Protein AF-A0A9E6MYK6-F1 (afdb_monomer_lite)

Sequence (274 aa):
MQWEATTQSQKTDTKNIKGLSMSNNLALDAMQFARKIHAEQRRKYTNNPYTDHLAEVAGIVATVSGLHPSAQVTLAVAWLHDTVEDQGVSDQTLLNRFGYEVMRGVMLLSDLETGNRVQRKEASRNRLSGAPGWVQDIKVADLISNISSIVMHDPKFAVVYLEEKRLLLDVLTAANPALLSIARTKLLMNSQKVYGKIIAEIKYPRTVDYSFVNRESLIASFLNETIRRFHADDREELFMLLKNRLTHSDISDDDRAMLDRAYDRARREFVDEE

pLDDT: mean 72.15, std 23.92, range [29.14, 98.62]

Secondary structure (DSSP, 8-state):
-----------------S-------HHHHHHHHHHHHTTT-B-TTT--BHHHHHHHHHHHHHTT-TT-TTHHHHHHHHHHTTHHHHH---HHHHHHHH-HHHHHHHHHH-----SSHHHHHHHHHHHHHTS-HHHHHHHHHHHHHHHHHHHHH-HHHHHHHHHHHHHHHHH-TTS-HHHHHHHHHHHHHHHHHHHHHHHHHHHS-------SS-HHHHHHHHHHHHTTT--HHHHHHHHHHHHHHS-TTSS-HHHHHHHHHHHHHHHHHTTS--

Foldseek 3Di:
DDDDDDDDDPPDPPPDPPPPPCPPQLLVVLLVVLCVQQVVPADPFPRHRVSVLLVQLLVQLLVVLPPPPCSSLLSSLSSCQCCCPPRVDDLVNCCVRRNDSNSVLSVLNDQPDDDDPVRSLVVNLVSQLPDAQSSLQSVLSSLLSPLVRCLVGPLQCNLVVLVSVVSSLVSSVSYDVVSSVSNVVSSVVSLVVSVVVVVCCLVDPDPDPPPDDAPASVVLSVLLVLLVDDDDPVNVVVVVSCVVVQDPVRYDPVRVVSSVVSVVVSCVVPVPPD

InterPro domains:
  IPR052194 Guanosine-3',5'-bis(diphosphate) 3'-pyrophosphohydrolase [PTHR46246] (25-156)

Structure (mmCIF, N/CA/C/O backbone):
data_AF-A0A9E6MYK6-F1
#
_en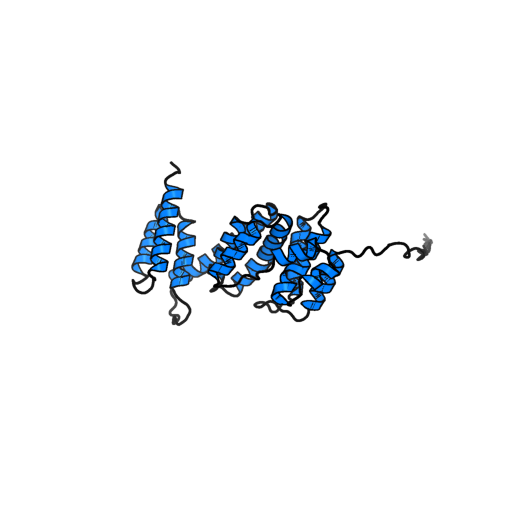try.id   AF-A0A9E6MYK6-F1
#
loop_
_atom_site.group_PDB
_atom_site.id
_atom_site.type_symbol
_atom_site.label_atom_id
_atom_site.label_alt_id
_atom_site.label_comp_id
_atom_site.label_asym_id
_atom_site.label_entity_id
_atom_site.label_seq_id
_atom_site.pdbx_PDB_ins_code
_atom_site.Cartn_x
_atom_site.Cartn_y
_atom_site.Cartn_z
_atom_site.occupancy
_atom_site.B_iso_or_equiv
_atom_site.auth_seq_id
_atom_site.auth_comp_id
_atom_site.auth_asym_id
_atom_site.auth_atom_id
_atom_site.pdbx_PDB_model_num
ATOM 1 N N . MET A 1 1 ? 47.527 53.350 -1.501 1.00 42.34 1 MET A N 1
ATOM 2 C CA . MET A 1 1 ? 46.425 52.379 -1.333 1.00 42.34 1 MET A CA 1
ATOM 3 C C . MET A 1 1 ? 45.627 52.366 -2.633 1.00 42.34 1 MET A C 1
ATOM 5 O O . MET A 1 1 ? 44.768 53.211 -2.829 1.00 42.34 1 MET A O 1
ATOM 9 N N . GLN A 1 2 ? 45.995 51.488 -3.562 1.00 30.41 2 GLN A N 1
ATOM 10 C CA . GLN A 1 2 ? 45.274 51.229 -4.810 1.00 30.41 2 GLN A CA 1
ATOM 11 C C . GLN A 1 2 ? 45.222 49.708 -4.944 1.00 30.41 2 GLN A C 1
ATOM 13 O O . GLN A 1 2 ? 46.257 49.052 -4.864 1.00 30.41 2 GLN A O 1
ATOM 18 N N . TRP A 1 3 ? 44.011 49.164 -5.015 1.00 29.14 3 TRP A N 1
ATOM 19 C CA . TRP A 1 3 ? 43.747 47.745 -5.226 1.00 29.14 3 TRP A CA 1
ATOM 20 C C . TRP A 1 3 ? 43.478 47.539 -6.718 1.00 29.14 3 TRP A C 1
ATOM 22 O O . TRP A 1 3 ? 42.500 48.076 -7.233 1.00 29.14 3 TRP A O 1
ATOM 32 N N . GLU A 1 4 ? 44.321 46.771 -7.406 1.00 33.28 4 GLU A N 1
ATOM 33 C CA . GLU A 1 4 ? 44.036 46.275 -8.756 1.00 33.28 4 GLU A CA 1
ATOM 34 C C . GLU A 1 4 ? 43.422 44.873 -8.654 1.00 33.28 4 GLU A C 1
ATOM 36 O O . GLU A 1 4 ? 44.041 43.928 -8.163 1.00 33.28 4 GLU A O 1
ATOM 41 N N . ALA A 1 5 ? 42.169 44.741 -9.092 1.00 36.94 5 ALA A N 1
ATOM 42 C CA . ALA A 1 5 ? 41.453 43.475 -9.146 1.00 36.94 5 ALA A CA 1
ATOM 43 C C . ALA A 1 5 ? 41.838 42.708 -10.422 1.00 36.94 5 ALA A C 1
ATOM 45 O O . ALA A 1 5 ? 41.464 43.084 -11.533 1.00 36.94 5 ALA A O 1
ATOM 46 N N . THR A 1 6 ? 42.563 41.601 -10.266 1.00 35.41 6 THR A N 1
ATOM 47 C CA . THR A 1 6 ? 42.827 40.662 -11.363 1.00 35.41 6 THR A CA 1
ATOM 48 C C . THR A 1 6 ? 41.582 39.804 -11.585 1.00 35.41 6 THR A C 1
ATOM 50 O O . THR A 1 6 ? 41.255 38.953 -10.762 1.00 35.41 6 THR A O 1
ATOM 53 N N . THR A 1 7 ? 40.868 40.022 -12.692 1.00 38.47 7 THR A N 1
ATOM 54 C CA . THR A 1 7 ? 39.706 39.201 -13.071 1.00 38.47 7 THR A CA 1
ATOM 55 C C . THR A 1 7 ? 40.167 38.116 -14.040 1.00 38.47 7 THR A C 1
ATOM 57 O O . THR A 1 7 ? 40.356 38.372 -15.228 1.00 38.47 7 THR A O 1
ATOM 60 N N . GLN A 1 8 ? 40.380 36.897 -13.545 1.00 35.81 8 GLN A N 1
ATOM 61 C CA . GLN A 1 8 ? 40.691 35.748 -14.391 1.00 35.81 8 GLN A CA 1
ATOM 62 C C . GLN A 1 8 ? 39.375 35.119 -14.872 1.00 35.81 8 GLN A C 1
ATOM 64 O O . GLN A 1 8 ? 38.663 34.457 -14.122 1.00 35.81 8 GLN A O 1
ATOM 69 N N . SER A 1 9 ? 39.025 35.379 -16.133 1.00 37.84 9 SER A N 1
ATOM 70 C CA . SER A 1 9 ? 37.881 34.768 -16.812 1.00 37.84 9 SER A CA 1
ATOM 71 C C . SER A 1 9 ? 38.157 33.278 -17.035 1.00 37.84 9 SER A C 1
ATOM 73 O O . SER A 1 9 ? 38.853 32.896 -17.975 1.00 37.84 9 SER A O 1
ATOM 75 N N . GLN A 1 10 ? 37.624 32.422 -16.163 1.00 35.84 10 GLN A N 1
ATOM 76 C CA . GLN A 1 10 ? 37.524 30.991 -16.439 1.00 35.84 10 GLN A CA 1
ATOM 77 C C . GLN A 1 10 ? 36.374 30.768 -17.425 1.00 35.84 10 GLN A C 1
ATOM 79 O O . GLN A 1 10 ? 35.206 30.690 -17.049 1.00 35.84 10 GLN A O 1
ATOM 84 N N . LYS A 1 11 ? 36.711 30.678 -18.715 1.00 38.19 11 LYS A N 1
ATOM 85 C CA . LYS A 1 11 ? 35.839 30.062 -19.717 1.00 38.19 11 LYS A CA 1
ATOM 86 C C . LYS A 1 11 ? 35.715 28.581 -19.367 1.00 38.19 11 LYS A C 1
ATOM 88 O O . LYS A 1 11 ? 36.670 27.828 -19.531 1.00 38.19 11 LYS A O 1
ATOM 93 N N . THR A 1 12 ? 34.559 28.168 -18.869 1.00 36.62 12 THR A N 1
ATOM 94 C CA . THR A 1 12 ? 34.225 26.752 -18.741 1.00 36.62 12 THR A CA 1
ATOM 95 C C . THR A 1 12 ? 33.937 26.193 -20.133 1.00 36.62 12 THR A C 1
ATOM 97 O O . THR A 1 12 ? 32.969 26.565 -20.798 1.00 36.62 12 THR A O 1
ATOM 100 N N . ASP A 1 13 ? 34.830 25.321 -20.597 1.00 35.03 13 ASP A N 1
ATOM 101 C CA . ASP A 1 13 ? 34.687 24.564 -21.836 1.00 35.03 13 ASP A CA 1
ATOM 102 C C . ASP A 1 13 ? 33.438 23.673 -21.761 1.00 35.03 13 ASP A C 1
ATOM 104 O O . ASP A 1 13 ? 33.403 22.642 -21.093 1.00 35.03 13 ASP A O 1
ATOM 108 N N . THR A 1 14 ? 32.387 24.056 -22.483 1.00 40.97 14 THR A N 1
ATOM 109 C CA . THR A 1 14 ? 31.119 23.315 -22.615 1.00 40.97 14 THR A CA 1
ATOM 110 C C . THR A 1 14 ? 31.209 22.165 -23.627 1.00 40.97 14 THR A C 1
ATOM 112 O O . THR A 1 14 ? 30.232 21.800 -24.281 1.00 40.97 14 THR A O 1
ATOM 115 N N . LYS A 1 15 ? 32.381 21.541 -23.761 1.00 44.84 15 LYS A N 1
ATOM 116 C CA . LYS A 1 15 ? 32.612 20.419 -24.677 1.00 44.84 15 LYS A CA 1
ATOM 117 C C . LYS A 1 15 ? 32.968 19.147 -23.915 1.00 44.84 15 LYS A C 1
ATOM 119 O O . LYS A 1 15 ? 34.119 18.739 -23.933 1.00 44.84 15 LYS A O 1
ATOM 124 N N . ASN A 1 16 ? 31.970 18.519 -23.278 1.00 37.97 16 ASN A N 1
ATOM 125 C CA . ASN A 1 16 ? 31.888 17.049 -23.155 1.00 37.97 16 ASN A CA 1
ATOM 126 C C . ASN A 1 16 ? 30.600 16.519 -22.482 1.00 37.97 16 ASN A C 1
ATOM 128 O O . ASN A 1 16 ? 30.646 15.595 -21.677 1.00 37.97 16 ASN A O 1
ATOM 132 N N . ILE A 1 17 ? 29.414 17.018 -22.854 1.00 46.69 17 ILE A N 1
ATOM 133 C CA . ILE A 1 17 ? 28.139 16.352 -22.496 1.00 46.69 17 ILE A CA 1
ATOM 134 C C . ILE A 1 17 ? 27.633 15.512 -23.680 1.00 46.69 17 ILE A C 1
ATOM 136 O O . ILE A 1 17 ? 26.518 15.678 -24.160 1.00 46.69 17 ILE A O 1
ATOM 140 N N . LYS A 1 18 ? 28.487 14.638 -24.222 1.00 39.66 18 LYS A N 1
ATOM 141 C CA . LYS A 1 18 ? 28.108 13.646 -25.253 1.00 39.66 18 LYS A CA 1
ATOM 142 C C . LYS A 1 18 ? 28.490 12.209 -24.870 1.00 39.66 18 LYS A C 1
ATOM 144 O O . LYS A 1 18 ? 28.579 11.348 -25.736 1.00 39.66 18 LYS A O 1
ATOM 149 N N . GLY A 1 19 ? 28.703 11.956 -23.576 1.00 33.50 19 GLY A N 1
ATOM 150 C CA . GLY A 1 19 ? 29.182 10.665 -23.068 1.00 33.50 19 GLY A CA 1
ATOM 151 C C . GLY A 1 19 ? 28.438 10.092 -21.860 1.00 33.50 19 GLY A C 1
ATOM 152 O O . GLY A 1 19 ? 28.840 9.039 -21.380 1.00 33.50 19 GLY A O 1
ATOM 153 N N . LEU A 1 20 ? 27.361 10.721 -21.369 1.00 39.53 20 LEU A N 1
ATOM 154 C CA . LEU A 1 20 ? 26.439 10.023 -20.469 1.00 39.53 20 LEU A CA 1
ATOM 155 C C . LEU A 1 20 ? 25.460 9.250 -21.353 1.00 39.53 20 LEU A C 1
ATOM 157 O O . LEU A 1 20 ? 24.494 9.812 -21.866 1.00 39.53 20 LEU A O 1
ATOM 161 N N . SER A 1 21 ? 25.747 7.972 -21.585 1.00 36.34 21 SER A N 1
ATOM 162 C CA . SER A 1 21 ? 24.724 7.035 -22.038 1.00 36.34 21 SER A CA 1
ATOM 163 C C . SER A 1 21 ? 23.524 7.192 -21.099 1.00 36.34 21 SER A C 1
ATOM 165 O O . SER A 1 21 ? 23.642 6.917 -19.905 1.00 36.34 21 SER A O 1
ATOM 167 N N . MET A 1 22 ? 22.399 7.709 -21.603 1.00 44.53 22 MET A N 1
ATOM 168 C CA . MET A 1 22 ? 21.109 7.689 -20.911 1.00 44.53 22 MET A CA 1
ATOM 169 C C . MET A 1 22 ? 20.657 6.228 -20.846 1.00 44.53 22 MET A C 1
ATOM 171 O O . MET A 1 22 ? 19.768 5.798 -21.572 1.00 44.53 22 MET A O 1
ATOM 175 N N . SER A 1 23 ? 21.306 5.431 -20.002 1.00 51.25 23 SER A N 1
ATOM 176 C CA . SER A 1 23 ? 20.713 4.208 -19.489 1.00 51.25 23 SER A CA 1
ATOM 177 C C . SER A 1 23 ? 19.403 4.628 -18.830 1.00 51.25 23 SER A C 1
ATOM 179 O O . SER A 1 23 ? 19.437 5.329 -17.818 1.00 51.25 23 SER A O 1
ATOM 181 N N . ASN A 1 24 ? 18.273 4.293 -19.462 1.00 59.62 24 ASN A N 1
ATOM 182 C CA . ASN A 1 24 ? 16.933 4.616 -18.979 1.00 59.62 24 ASN A CA 1
ATOM 183 C C . ASN A 1 24 ? 16.846 4.300 -17.483 1.00 59.62 24 ASN A C 1
ATOM 185 O O . ASN A 1 24 ? 16.911 3.142 -17.074 1.00 59.62 24 ASN A O 1
ATOM 189 N N . ASN A 1 25 ? 16.741 5.343 -16.662 1.00 86.56 25 ASN A N 1
ATOM 190 C CA . ASN A 1 25 ? 16.517 5.191 -15.236 1.00 86.56 25 ASN A CA 1
ATOM 191 C C . ASN A 1 25 ? 15.079 4.674 -15.075 1.00 86.56 25 ASN A C 1
ATOM 193 O O . ASN A 1 25 ? 14.125 5.418 -15.292 1.00 86.56 25 ASN A O 1
ATOM 197 N N . LEU A 1 26 ? 14.940 3.377 -14.786 1.00 93.19 26 LEU A N 1
ATOM 198 C CA . LEU A 1 26 ? 13.660 2.665 -14.719 1.00 93.19 26 LEU A CA 1
ATOM 199 C C . LEU A 1 26 ? 12.658 3.374 -13.798 1.00 93.19 26 LEU A C 1
ATOM 201 O O . LEU A 1 26 ? 11.497 3.544 -14.165 1.00 93.19 26 LEU A O 1
ATOM 205 N N . ALA A 1 27 ? 13.116 3.842 -12.633 1.00 93.75 27 ALA A N 1
ATOM 206 C CA . ALA A 1 27 ? 12.272 4.578 -11.698 1.00 93.75 27 ALA A CA 1
ATOM 207 C C . ALA A 1 27 ? 11.825 5.939 -12.262 1.00 93.75 27 ALA A C 1
ATOM 209 O O . ALA A 1 27 ? 10.688 6.354 -12.042 1.00 93.75 27 ALA A O 1
ATOM 210 N N . LEU A 1 28 ? 12.691 6.625 -13.015 1.00 95.00 28 LEU A N 1
ATOM 211 C CA . LEU A 1 28 ? 12.351 7.886 -13.674 1.00 95.00 28 LEU A CA 1
ATOM 212 C C . LEU A 1 28 ? 11.296 7.696 -14.775 1.00 95.00 28 LEU A C 1
ATOM 214 O O . LEU A 1 28 ? 10.357 8.489 -14.841 1.00 95.00 28 LEU A O 1
ATOM 218 N N . ASP A 1 29 ? 11.420 6.662 -15.614 1.00 96.50 29 ASP A N 1
ATOM 219 C CA . ASP A 1 29 ? 10.418 6.362 -16.651 1.00 96.50 29 ASP A CA 1
ATOM 220 C C . ASP A 1 29 ? 9.068 5.975 -16.022 1.00 96.50 29 ASP A C 1
ATOM 222 O O . ASP A 1 29 ? 8.021 6.502 -16.404 1.00 96.50 29 ASP A O 1
ATOM 226 N N . ALA A 1 30 ? 9.089 5.140 -14.978 1.00 97.94 30 ALA A N 1
ATOM 227 C CA . ALA A 1 30 ? 7.899 4.783 -14.208 1.00 97.94 30 ALA A CA 1
ATOM 228 C C . ALA A 1 30 ? 7.210 6.014 -13.594 1.00 97.94 30 ALA A C 1
ATOM 230 O O . ALA A 1 30 ? 5.999 6.176 -13.739 1.00 97.94 30 ALA A O 1
ATOM 231 N N . MET A 1 31 ? 7.976 6.930 -12.989 1.00 97.75 31 MET A N 1
ATOM 232 C CA . MET A 1 31 ? 7.457 8.197 -12.467 1.00 97.75 31 MET A CA 1
ATOM 233 C C . MET A 1 31 ? 6.796 9.035 -13.566 1.00 97.75 31 MET A C 1
ATOM 235 O O . MET A 1 31 ? 5.693 9.547 -13.377 1.00 97.75 31 MET A O 1
ATOM 239 N N . GLN A 1 32 ? 7.458 9.212 -14.713 1.00 98.19 32 GLN A N 1
ATOM 240 C CA . GLN A 1 32 ? 6.916 10.007 -15.820 1.00 98.19 32 GLN A CA 1
ATOM 241 C C . GLN A 1 32 ? 5.625 9.398 -16.370 1.00 98.19 32 GLN A C 1
ATOM 243 O O . GLN A 1 32 ? 4.660 10.122 -16.625 1.00 98.19 32 GLN A O 1
ATOM 248 N N . PHE A 1 33 ? 5.587 8.074 -16.518 1.00 98.31 33 PHE A N 1
ATOM 249 C CA . PHE A 1 33 ? 4.392 7.357 -16.938 1.00 98.31 33 PHE A CA 1
ATOM 250 C C . PHE A 1 33 ? 3.251 7.521 -15.934 1.00 98.31 33 PHE A C 1
ATOM 252 O O . PHE A 1 33 ? 2.172 7.961 -16.329 1.00 98.31 33 PHE A O 1
ATOM 259 N N . ALA A 1 34 ? 3.504 7.259 -14.649 1.00 98.25 34 ALA A N 1
ATOM 260 C CA . ALA A 1 34 ? 2.519 7.383 -13.582 1.00 98.25 34 ALA A CA 1
ATOM 261 C C . ALA A 1 34 ? 1.931 8.801 -13.510 1.00 98.25 34 ALA A C 1
ATOM 263 O O . ALA A 1 34 ? 0.715 8.980 -13.508 1.00 98.25 34 ALA A O 1
ATOM 264 N N . ARG A 1 35 ? 2.780 9.837 -13.554 1.00 97.88 35 ARG A N 1
ATOM 265 C CA . ARG A 1 35 ? 2.321 11.236 -13.539 1.00 97.88 35 ARG A CA 1
ATOM 266 C C . ARG A 1 35 ? 1.448 11.593 -14.736 1.00 97.88 35 ARG A C 1
ATOM 268 O O . ARG A 1 35 ? 0.563 12.428 -14.598 1.00 97.88 35 ARG A O 1
ATOM 275 N N . LYS A 1 36 ? 1.692 10.978 -15.896 1.00 98.12 36 LYS A N 1
ATOM 276 C CA . LYS A 1 36 ? 0.880 11.197 -17.095 1.00 98.12 36 LYS A CA 1
ATOM 277 C C . LYS A 1 36 ? -0.500 10.555 -16.967 1.00 98.12 36 LYS A C 1
ATOM 279 O O . LYS A 1 36 ? -1.487 11.211 -17.271 1.00 98.12 36 LYS A O 1
ATOM 284 N N . ILE A 1 37 ? -0.574 9.293 -16.548 1.00 97.44 37 ILE A N 1
ATOM 285 C CA . ILE A 1 37 ? -1.855 8.570 -16.480 1.00 97.44 37 ILE A CA 1
ATOM 286 C C . ILE A 1 37 ? -2.725 9.047 -15.312 1.00 97.44 37 ILE A C 1
ATOM 288 O O . ILE A 1 37 ? -3.929 9.182 -15.471 1.00 97.44 37 ILE A O 1
ATOM 292 N N . HIS A 1 38 ? -2.119 9.428 -14.185 1.00 97.56 38 HIS A N 1
ATOM 293 C CA . HIS A 1 38 ? -2.829 9.967 -13.022 1.00 97.56 38 HIS A CA 1
ATOM 294 C C . HIS A 1 38 ? -3.028 11.497 -13.075 1.00 97.56 38 HIS A C 1
ATOM 296 O O . HIS A 1 38 ? -3.419 12.090 -12.069 1.00 97.56 38 HIS A O 1
ATOM 302 N N . ALA A 1 39 ? -2.759 12.163 -14.209 1.00 96.62 39 ALA A N 1
ATOM 303 C CA . ALA A 1 39 ? -2.749 13.631 -14.310 1.00 96.62 39 ALA A CA 1
ATOM 304 C C . ALA A 1 39 ? -4.078 14.282 -13.882 1.00 96.62 39 ALA A C 1
ATOM 306 O O . ALA A 1 39 ? -4.090 15.297 -13.179 1.00 96.62 39 ALA A O 1
ATOM 307 N N . GLU A 1 40 ? -5.202 13.660 -14.241 1.00 96.56 40 GLU A N 1
ATOM 308 C CA . GLU A 1 40 ? -6.543 14.142 -13.892 1.00 96.56 40 GLU A CA 1
ATOM 309 C C . GLU A 1 40 ? -7.111 13.506 -12.618 1.00 96.56 40 GLU A C 1
ATOM 311 O O . GLU A 1 40 ? -8.132 13.958 -12.100 1.00 96.56 40 GLU A O 1
ATOM 316 N N . GLN A 1 41 ? -6.437 12.503 -12.046 1.00 96.88 41 GLN A N 1
ATOM 317 C CA . GLN A 1 41 ? -6.895 11.889 -10.805 1.00 96.88 41 GLN A CA 1
ATOM 318 C C . GLN A 1 41 ? -6.672 12.837 -9.621 1.00 96.88 41 GLN A C 1
ATOM 320 O O . GLN A 1 41 ? -5.645 13.518 -9.491 1.00 96.88 41 GLN A O 1
ATOM 325 N N . ARG A 1 42 ? -7.659 12.875 -8.727 1.00 94.00 42 ARG A N 1
ATOM 326 C CA . ARG A 1 42 ? -7.630 13.639 -7.478 1.00 94.00 42 ARG A CA 1
ATOM 327 C C . ARG A 1 42 ? -7.911 12.715 -6.303 1.00 94.00 42 ARG A C 1
ATOM 329 O O . ARG A 1 42 ? -8.682 11.763 -6.423 1.00 94.00 42 ARG A O 1
ATOM 336 N N . ARG A 1 43 ? -7.310 12.998 -5.146 1.00 89.31 43 ARG A N 1
ATOM 337 C CA . ARG A 1 43 ? -7.628 12.279 -3.905 1.00 89.31 43 ARG A CA 1
ATOM 338 C C . ARG A 1 43 ? -9.067 12.582 -3.477 1.00 89.31 43 ARG A C 1
ATOM 340 O O . ARG A 1 43 ? -9.445 13.745 -3.359 1.00 89.31 43 ARG A O 1
ATOM 347 N N . LYS A 1 44 ? -9.823 11.533 -3.139 1.00 83.19 44 LYS A N 1
ATOM 348 C CA . LYS A 1 44 ? -11.254 11.582 -2.777 1.00 83.19 44 LYS A CA 1
ATOM 349 C C . LYS A 1 44 ? -11.630 12.663 -1.752 1.00 83.19 44 LYS A C 1
ATOM 351 O O . LYS A 1 44 ? -12.686 13.268 -1.881 1.00 83.19 44 LYS A O 1
ATOM 356 N N . TYR A 1 45 ? -10.804 12.877 -0.727 1.00 81.69 45 TYR A N 1
ATOM 357 C CA . TYR A 1 45 ? -11.165 13.730 0.414 1.00 81.69 45 TYR A CA 1
ATOM 358 C C . TYR A 1 45 ? -10.507 15.112 0.414 1.00 81.69 45 TYR A C 1
ATOM 360 O O . TYR A 1 45 ? -11.091 16.063 0.923 1.00 81.69 45 TYR A O 1
ATOM 368 N N . THR A 1 46 ? -9.294 15.231 -0.129 1.00 85.56 46 THR A N 1
ATOM 369 C CA . THR A 1 46 ? -8.530 16.489 -0.112 1.00 85.56 46 THR A CA 1
ATOM 370 C C . THR A 1 46 ? -8.575 17.230 -1.439 1.00 85.56 46 THR A C 1
ATOM 372 O O . THR A 1 46 ? -8.211 18.397 -1.487 1.00 85.56 46 THR A O 1
ATOM 375 N N . ASN A 1 47 ? -8.993 16.560 -2.517 1.00 89.19 47 ASN A N 1
ATOM 376 C CA . ASN A 1 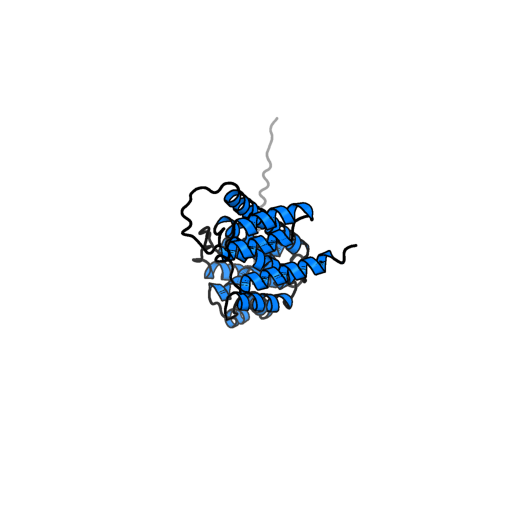47 ? -8.912 17.057 -3.888 1.00 89.19 47 ASN A CA 1
ATOM 377 C C . ASN A 1 47 ? -7.480 17.405 -4.357 1.00 89.19 47 ASN A C 1
ATOM 379 O O . ASN A 1 47 ? -7.303 18.041 -5.394 1.00 89.19 47 ASN A O 1
ATOM 383 N N . ASN A 1 48 ? -6.446 16.970 -3.628 1.00 90.75 48 ASN A N 1
ATOM 384 C CA . ASN A 1 48 ? -5.058 17.129 -4.064 1.00 90.75 48 ASN A CA 1
ATOM 385 C C . ASN A 1 48 ? -4.771 16.228 -5.278 1.00 90.75 48 ASN A C 1
ATOM 387 O O . ASN A 1 48 ? -5.404 15.168 -5.408 1.00 90.75 48 ASN A O 1
ATOM 391 N N . PRO A 1 49 ? -3.809 16.598 -6.143 1.00 95.12 49 PRO A N 1
ATOM 392 C CA . PRO A 1 49 ? -3.321 15.729 -7.209 1.00 95.12 49 PRO A CA 1
ATOM 393 C C . PRO A 1 49 ? -2.956 14.338 -6.688 1.00 95.12 49 PRO A C 1
ATOM 395 O O . PRO A 1 49 ? -2.245 14.200 -5.691 1.00 95.12 49 PRO A O 1
ATOM 398 N N . TYR A 1 50 ? -3.411 13.285 -7.372 1.00 94.88 50 TYR A N 1
ATOM 399 C CA . TYR A 1 50 ? -3.063 11.918 -6.968 1.00 94.88 50 TYR A CA 1
ATOM 400 C C . TYR A 1 50 ? -1.555 11.656 -7.055 1.00 94.88 50 TYR A C 1
ATOM 402 O O . TYR A 1 50 ? -0.999 10.900 -6.269 1.00 94.88 50 TYR A O 1
ATOM 410 N N . THR A 1 51 ? -0.859 12.364 -7.944 1.00 96.12 51 THR A N 1
ATOM 411 C CA . THR A 1 51 ? 0.599 12.290 -8.080 1.00 96.12 51 THR A CA 1
ATOM 412 C C . THR A 1 51 ? 1.361 12.636 -6.802 1.00 96.12 51 THR A C 1
ATOM 414 O O . THR A 1 51 ? 2.483 12.163 -6.638 1.00 96.12 51 THR A O 1
ATOM 417 N N . ASP A 1 52 ? 0.767 13.415 -5.893 1.00 95.06 52 ASP A N 1
ATOM 418 C CA . ASP A 1 52 ? 1.380 13.733 -4.601 1.00 95.06 52 ASP A CA 1
ATOM 419 C C . ASP A 1 52 ? 1.425 12.488 -3.700 1.00 95.06 52 ASP A C 1
ATOM 421 O O . ASP A 1 52 ? 2.424 12.251 -3.029 1.00 95.06 52 ASP A O 1
ATOM 425 N N . HIS A 1 53 ? 0.392 11.632 -3.751 1.00 95.12 53 HIS A N 1
ATOM 426 C CA . HIS A 1 53 ? 0.402 10.323 -3.085 1.00 95.12 53 HIS A CA 1
ATOM 427 C C . HIS A 1 53 ? 1.548 9.451 -3.581 1.00 95.12 53 HIS A C 1
ATOM 429 O O . HIS A 1 53 ? 2.322 8.926 -2.787 1.00 95.12 53 HIS A O 1
ATOM 435 N N . LEU A 1 54 ? 1.668 9.332 -4.903 1.00 97.25 54 LEU A N 1
ATOM 436 C CA . LEU A 1 54 ? 2.683 8.494 -5.529 1.00 97.25 54 LEU A CA 1
ATOM 437 C C . LEU A 1 54 ? 4.094 8.976 -5.162 1.00 97.25 54 LEU A C 1
ATOM 439 O O . LEU A 1 54 ? 4.966 8.165 -4.853 1.00 97.25 54 LEU A O 1
ATOM 443 N N . ALA A 1 55 ? 4.295 10.297 -5.113 1.00 97.00 55 ALA A N 1
ATOM 444 C CA . ALA A 1 55 ? 5.544 10.904 -4.668 1.00 97.00 55 ALA A CA 1
ATOM 445 C C . ALA A 1 55 ? 5.841 10.626 -3.186 1.00 97.00 55 ALA A C 1
ATOM 447 O O . ALA A 1 55 ? 6.975 10.286 -2.848 1.00 97.00 55 ALA A O 1
ATOM 448 N N . GLU A 1 56 ? 4.842 10.739 -2.305 1.00 96.44 56 GLU A N 1
ATOM 449 C CA . GLU A 1 56 ? 4.979 10.395 -0.885 1.00 96.44 56 GLU A CA 1
ATOM 450 C C . GLU A 1 56 ? 5.367 8.923 -0.698 1.00 96.44 56 GLU A C 1
ATOM 452 O O . GLU A 1 56 ? 6.318 8.630 0.028 1.00 96.44 56 GLU A O 1
ATOM 457 N N . VAL A 1 57 ? 4.675 7.999 -1.373 1.00 97.38 57 VAL A N 1
ATOM 458 C CA . VAL A 1 57 ? 4.948 6.555 -1.290 1.00 97.38 57 VAL A CA 1
ATOM 459 C C . VAL A 1 57 ? 6.355 6.246 -1.795 1.00 97.38 57 VAL A C 1
ATOM 461 O O . VAL A 1 57 ? 7.134 5.616 -1.078 1.00 97.38 57 VAL A O 1
ATOM 464 N N . ALA A 1 58 ? 6.727 6.743 -2.977 1.00 96.31 58 ALA A N 1
ATOM 465 C CA . ALA A 1 58 ? 8.069 6.555 -3.524 1.00 96.31 58 ALA A CA 1
ATOM 466 C C . ALA A 1 58 ? 9.156 7.156 -2.614 1.00 96.31 58 ALA A C 1
ATOM 468 O O . ALA A 1 58 ? 10.209 6.545 -2.424 1.00 96.31 58 ALA A O 1
ATOM 469 N N . GLY A 1 59 ? 8.894 8.319 -2.008 1.00 95.56 59 GLY A N 1
ATOM 470 C CA . GLY A 1 59 ? 9.793 8.962 -1.052 1.00 95.56 59 GLY A CA 1
ATOM 471 C C . GLY A 1 59 ? 10.003 8.136 0.217 1.00 95.56 59 GLY A C 1
ATOM 472 O O . GLY A 1 59 ? 11.142 7.957 0.643 1.00 95.56 59 GLY A O 1
ATOM 473 N N . ILE A 1 60 ? 8.931 7.577 0.791 1.00 95.50 60 ILE A N 1
ATOM 474 C CA . ILE A 1 60 ? 9.009 6.682 1.957 1.00 95.50 60 ILE A CA 1
ATOM 475 C C . ILE A 1 60 ? 9.800 5.418 1.601 1.00 95.50 60 ILE A C 1
ATOM 477 O O . ILE A 1 60 ? 10.725 5.049 2.324 1.00 95.50 60 ILE A O 1
ATOM 481 N N . VAL A 1 61 ? 9.492 4.785 0.468 1.00 95.06 61 VAL A N 1
ATOM 482 C CA . VAL A 1 61 ? 10.188 3.580 -0.012 1.00 95.06 61 VAL A CA 1
ATOM 483 C C . VAL A 1 61 ? 11.682 3.848 -0.223 1.00 95.06 61 VAL A C 1
ATOM 485 O O . VAL A 1 61 ? 12.520 3.030 0.165 1.00 95.06 61 VAL A O 1
ATOM 488 N N . ALA A 1 62 ? 12.051 5.016 -0.757 1.00 93.88 62 ALA A N 1
ATOM 489 C CA . ALA A 1 62 ? 13.447 5.398 -0.962 1.00 93.88 62 ALA A CA 1
ATOM 490 C C . ALA A 1 62 ? 14.274 5.407 0.337 1.00 93.88 62 ALA A C 1
ATOM 492 O O . ALA A 1 62 ? 15.473 5.139 0.283 1.00 93.88 62 ALA A O 1
ATOM 493 N N . THR A 1 63 ? 13.649 5.646 1.498 1.00 92.75 63 THR A N 1
ATOM 494 C CA . THR A 1 63 ? 14.350 5.655 2.798 1.00 92.75 63 THR A CA 1
ATOM 495 C C . THR A 1 63 ? 14.876 4.284 3.223 1.00 92.75 63 THR A C 1
ATOM 497 O O . THR A 1 63 ? 15.824 4.216 4.001 1.00 92.75 63 THR A O 1
ATOM 500 N N . VAL A 1 64 ? 14.301 3.199 2.693 1.00 89.19 64 VAL A N 1
ATOM 501 C CA . VAL A 1 64 ? 14.677 1.815 3.038 1.00 89.19 64 VAL A CA 1
ATOM 502 C C . VAL A 1 64 ? 15.250 1.020 1.867 1.00 89.19 64 VAL A C 1
ATOM 504 O O . VAL A 1 64 ? 15.762 -0.077 2.059 1.00 89.19 64 VAL A O 1
ATOM 507 N N . SER A 1 65 ? 15.207 1.578 0.656 1.00 78.44 65 SER A N 1
ATOM 508 C CA . SER A 1 65 ? 15.641 0.899 -0.575 1.00 78.44 65 SER A CA 1
ATOM 509 C C . SER A 1 65 ? 17.144 1.039 -0.873 1.00 78.44 65 SER A C 1
ATOM 511 O O . SER A 1 65 ? 17.629 0.503 -1.871 1.00 78.44 65 SER A O 1
ATOM 513 N N . GLY A 1 66 ? 17.893 1.795 -0.062 1.00 67.12 66 GLY A N 1
ATOM 514 C CA . GLY A 1 66 ? 19.287 2.164 -0.335 1.00 67.12 66 GLY A CA 1
ATOM 515 C C . GLY A 1 66 ? 20.252 0.970 -0.418 1.00 67.12 66 GLY A C 1
ATOM 516 O O . GLY A 1 66 ? 20.297 0.145 0.485 1.00 67.12 66 GLY A O 1
ATOM 517 N N . LEU A 1 67 ? 21.046 0.922 -1.499 1.00 54.34 67 LEU A N 1
ATOM 518 C CA . LEU A 1 67 ? 22.006 -0.132 -1.901 1.00 54.34 67 LEU A CA 1
ATOM 519 C C . LEU A 1 67 ? 21.412 -1.491 -2.311 1.00 54.34 67 LEU A C 1
ATOM 521 O O . LEU A 1 67 ? 22.169 -2.400 -2.654 1.00 54.34 67 LEU A O 1
ATOM 525 N N . HIS A 1 68 ? 20.086 -1.640 -2.357 1.00 63.47 68 HIS A N 1
ATOM 526 C CA . HIS A 1 68 ? 19.496 -2.887 -2.831 1.00 63.47 68 HIS A CA 1
ATOM 527 C C . HIS A 1 68 ? 19.660 -3.025 -4.360 1.00 63.47 68 HIS A C 1
ATOM 529 O O . HIS A 1 68 ? 19.324 -2.087 -5.090 1.00 63.47 68 HIS A O 1
ATOM 535 N N . PRO A 1 69 ? 20.097 -4.186 -4.890 1.00 62.81 69 PRO A N 1
ATOM 536 C CA . PRO A 1 69 ? 20.183 -4.418 -6.337 1.00 62.81 69 PRO A CA 1
ATOM 537 C C . PRO A 1 69 ? 18.862 -4.177 -7.085 1.00 62.81 69 PRO A C 1
ATOM 539 O O . PRO A 1 69 ? 18.871 -3.837 -8.265 1.00 62.81 69 PRO A O 1
ATOM 542 N N . SER A 1 70 ? 17.720 -4.295 -6.395 1.00 76.94 70 SER A N 1
ATOM 543 C CA . SER A 1 70 ? 16.389 -4.017 -6.952 1.00 76.94 70 SER A CA 1
ATOM 544 C C . SER A 1 70 ? 15.848 -2.611 -6.660 1.00 76.94 70 SER A C 1
ATOM 546 O O . SER A 1 70 ? 14.682 -2.369 -6.948 1.00 76.94 70 SER A O 1
ATOM 548 N N . ALA A 1 71 ? 16.632 -1.672 -6.114 1.00 88.75 71 ALA A N 1
ATOM 549 C CA . ALA A 1 71 ? 16.128 -0.353 -5.700 1.00 88.75 71 ALA A CA 1
ATOM 550 C C . ALA A 1 71 ? 15.382 0.393 -6.825 1.00 88.75 71 ALA A C 1
ATOM 552 O O . ALA A 1 71 ? 14.338 0.996 -6.594 1.00 88.75 71 ALA A O 1
ATOM 553 N N . GLN A 1 72 ? 15.881 0.295 -8.062 1.00 92.19 72 GLN A N 1
ATOM 554 C CA . GLN A 1 72 ? 15.230 0.857 -9.250 1.00 92.19 72 GLN A CA 1
ATOM 555 C C . GLN A 1 72 ? 13.866 0.216 -9.539 1.00 92.19 72 GLN A C 1
ATOM 557 O O . GLN A 1 72 ? 12.915 0.924 -9.857 1.00 92.19 72 GLN A O 1
ATOM 562 N N . VAL A 1 73 ? 13.758 -1.107 -9.391 1.00 94.75 73 VAL A N 1
ATOM 563 C CA . VAL A 1 73 ? 12.499 -1.851 -9.557 1.00 94.75 73 VAL A CA 1
ATOM 564 C C . VAL A 1 73 ? 11.522 -1.484 -8.444 1.00 94.75 73 VAL A C 1
ATOM 566 O O . VAL A 1 73 ? 10.379 -1.153 -8.733 1.00 94.75 73 VAL A O 1
ATOM 569 N N . THR A 1 74 ? 11.969 -1.474 -7.187 1.00 95.44 74 THR A N 1
ATOM 570 C CA . THR A 1 74 ? 11.130 -1.137 -6.030 1.00 95.44 74 THR A CA 1
ATOM 571 C C . THR A 1 74 ? 10.553 0.274 -6.160 1.00 95.44 74 THR A C 1
ATOM 573 O O . THR A 1 74 ? 9.353 0.470 -5.987 1.00 95.44 74 THR A O 1
ATOM 576 N N . LEU A 1 75 ? 11.376 1.259 -6.537 1.00 96.38 75 LEU A N 1
ATOM 577 C CA . LEU A 1 75 ? 10.911 2.630 -6.765 1.00 96.38 75 LEU A CA 1
ATOM 578 C C . LEU A 1 75 ? 9.987 2.739 -7.981 1.00 96.38 75 LEU A C 1
ATOM 580 O O . LEU A 1 75 ? 9.001 3.469 -7.921 1.00 96.38 75 LEU A O 1
ATOM 584 N N . ALA A 1 76 ? 10.263 2.010 -9.064 1.00 97.19 76 ALA A N 1
ATOM 585 C CA . ALA A 1 76 ? 9.366 1.966 -10.214 1.00 97.19 76 ALA A CA 1
ATOM 586 C C . ALA A 1 76 ? 7.988 1.411 -9.830 1.00 97.19 76 ALA A C 1
ATOM 588 O O . ALA A 1 76 ? 6.974 2.021 -10.153 1.00 97.19 76 ALA A O 1
ATOM 589 N N . VAL A 1 77 ? 7.938 0.310 -9.077 1.00 98.12 77 VAL A N 1
ATOM 590 C CA . VAL A 1 77 ? 6.677 -0.264 -8.586 1.00 98.12 77 VAL A CA 1
ATOM 591 C C . VAL A 1 77 ? 5.973 0.688 -7.622 1.00 98.12 77 VAL A C 1
ATOM 593 O O . VAL A 1 77 ? 4.763 0.840 -7.726 1.00 98.12 77 VAL A O 1
ATOM 596 N N . ALA A 1 78 ? 6.696 1.397 -6.750 1.00 97.75 78 ALA A N 1
ATOM 597 C CA . ALA A 1 78 ? 6.100 2.402 -5.866 1.00 97.75 78 ALA A CA 1
ATOM 598 C C . ALA A 1 78 ? 5.377 3.513 -6.650 1.00 97.75 78 ALA A C 1
ATOM 600 O O . ALA A 1 78 ? 4.264 3.897 -6.294 1.00 97.75 78 ALA A O 1
ATOM 601 N N . TRP A 1 79 ? 5.957 3.979 -7.760 1.00 98.38 79 TRP A N 1
ATOM 602 C CA . TRP A 1 79 ? 5.293 4.931 -8.657 1.00 98.38 79 TRP A CA 1
ATOM 603 C C . TRP A 1 79 ? 4.089 4.339 -9.395 1.00 98.38 79 TRP A C 1
ATOM 605 O O . TRP A 1 79 ? 3.175 5.082 -9.741 1.00 98.38 79 TRP A O 1
ATOM 615 N N . LEU A 1 80 ? 4.090 3.030 -9.650 1.00 98.62 80 LEU A N 1
ATOM 616 C CA . LEU A 1 80 ? 3.115 2.356 -10.510 1.00 98.62 80 LEU A CA 1
ATOM 617 C C . LEU A 1 80 ? 2.030 1.574 -9.752 1.00 98.62 80 LEU A C 1
ATOM 619 O O . LEU A 1 80 ? 1.160 0.995 -10.401 1.00 98.62 80 LEU A O 1
ATOM 623 N N . HIS A 1 81 ? 2.076 1.520 -8.419 1.00 98.19 81 HIS A N 1
ATOM 624 C CA . HIS A 1 81 ? 1.309 0.545 -7.635 1.00 98.19 81 HIS A CA 1
ATOM 625 C C . HIS A 1 81 ? -0.213 0.596 -7.852 1.00 98.19 81 HIS A C 1
ATOM 627 O O . HIS A 1 81 ? -0.838 -0.460 -7.891 1.00 98.19 81 HIS A O 1
ATOM 633 N N . ASP A 1 82 ? -0.775 1.782 -8.101 1.00 97.31 82 ASP A N 1
ATOM 634 C CA . ASP A 1 82 ? -2.219 1.970 -8.324 1.00 97.31 82 ASP A CA 1
ATOM 635 C C . ASP A 1 82 ? -2.621 2.037 -9.802 1.00 97.31 82 ASP A C 1
ATOM 637 O O . ASP A 1 82 ? -3.786 2.233 -10.139 1.00 97.31 82 ASP A O 1
ATOM 641 N N . THR A 1 83 ? -1.674 1.895 -10.728 1.00 97.88 83 THR A N 1
ATOM 642 C CA . THR A 1 83 ? -1.941 2.135 -12.158 1.00 97.88 83 THR A CA 1
ATOM 643 C C . THR A 1 83 ? -2.898 1.112 -12.769 1.00 97.88 83 THR A C 1
ATOM 645 O O . THR A 1 83 ? -3.661 1.440 -13.679 1.00 97.88 83 THR A O 1
ATOM 648 N N . VAL A 1 84 ? -2.889 -0.119 -12.259 1.00 97.75 84 VAL A N 1
ATOM 649 C CA . VAL A 1 84 ? -3.822 -1.170 -12.682 1.00 97.75 84 VAL A CA 1
ATOM 650 C C . VAL A 1 84 ? -5.211 -0.912 -12.097 1.00 97.75 84 VAL A C 1
ATOM 652 O O . VAL A 1 84 ? -6.186 -0.921 -12.842 1.00 97.75 84 VAL A O 1
ATOM 655 N N . GLU A 1 85 ? -5.299 -0.646 -10.789 1.00 93.38 85 GLU A N 1
ATOM 656 C CA . GLU A 1 85 ? -6.572 -0.453 -10.077 1.00 93.38 85 GLU A CA 1
ATOM 657 C C . GLU A 1 85 ? -7.313 0.808 -10.535 1.00 93.38 85 GLU A C 1
ATOM 659 O O . GLU A 1 85 ? -8.492 0.748 -10.884 1.00 93.38 85 GLU A O 1
ATOM 664 N N . ASP A 1 86 ? -6.616 1.945 -10.560 1.00 94.75 86 ASP A N 1
ATOM 665 C CA . ASP A 1 86 ? -7.250 3.254 -10.727 1.00 94.75 86 ASP A CA 1
ATOM 666 C C . ASP A 1 86 ? -7.305 3.716 -12.182 1.00 94.75 86 ASP A C 1
ATOM 668 O O . ASP A 1 86 ? -8.154 4.531 -12.545 1.00 94.75 86 ASP A O 1
ATOM 672 N N . GLN A 1 87 ? -6.373 3.240 -13.011 1.00 96.94 87 GLN A N 1
ATOM 673 C CA . GLN A 1 87 ? -6.201 3.714 -14.389 1.00 96.94 87 GLN A CA 1
ATOM 674 C C . GLN A 1 87 ? -6.363 2.606 -15.435 1.00 96.94 87 GLN A C 1
ATOM 676 O O . GLN A 1 87 ? -6.275 2.881 -16.632 1.00 96.94 87 GLN A O 1
ATOM 681 N N . GLY A 1 88 ? -6.615 1.361 -15.016 1.00 96.38 88 GLY A N 1
ATOM 682 C CA . GLY A 1 88 ? -6.854 0.241 -15.928 1.00 96.38 88 GLY A CA 1
ATOM 683 C C . GLY A 1 88 ? -5.652 -0.112 -16.806 1.00 96.38 88 GLY A C 1
ATOM 684 O O . GLY A 1 88 ? -5.826 -0.655 -17.899 1.00 96.38 88 GLY A O 1
ATOM 685 N N . VAL A 1 89 ? -4.429 0.215 -16.373 1.00 97.88 89 VAL A N 1
ATOM 686 C CA . VAL A 1 89 ? -3.214 -0.185 -17.091 1.00 97.88 89 VAL A CA 1
ATOM 687 C C . VAL A 1 89 ? -3.118 -1.711 -17.094 1.00 97.88 89 VAL A C 1
ATOM 689 O O . VAL A 1 89 ? -3.219 -2.343 -16.049 1.00 97.88 89 VAL A O 1
ATOM 692 N N . SER A 1 90 ? -2.910 -2.314 -18.267 1.00 98.06 90 SER A N 1
ATOM 693 C CA . SER A 1 90 ? -2.777 -3.770 -18.373 1.00 98.06 90 SER A CA 1
ATOM 694 C C . SER A 1 90 ? -1.412 -4.268 -17.898 1.00 98.06 90 SER A C 1
ATOM 696 O O . SER A 1 90 ? -0.382 -3.614 -18.091 1.00 98.06 90 SER A O 1
ATOM 698 N N . ASP A 1 91 ? -1.390 -5.487 -17.367 1.00 97.31 91 ASP A N 1
ATOM 699 C CA . ASP A 1 91 ? -0.174 -6.245 -17.063 1.00 97.31 91 ASP A CA 1
ATOM 700 C C . ASP A 1 91 ? 0.771 -6.339 -18.274 1.00 97.31 91 ASP A C 1
ATOM 702 O O . ASP A 1 91 ? 1.974 -6.120 -18.140 1.00 97.31 91 ASP A O 1
ATOM 706 N N . GLN A 1 92 ? 0.234 -6.543 -19.481 1.00 98.31 92 GLN A N 1
ATOM 707 C CA . GLN A 1 92 ? 1.004 -6.564 -20.724 1.00 98.31 92 GLN A CA 1
ATOM 708 C C . GLN A 1 92 ? 1.704 -5.225 -21.003 1.00 98.31 92 GLN A C 1
ATOM 710 O O . GLN A 1 92 ? 2.836 -5.210 -21.490 1.00 98.31 92 GLN A O 1
ATOM 715 N N . THR A 1 93 ? 1.058 -4.097 -20.684 1.00 98.19 93 THR A N 1
ATOM 716 C CA . THR A 1 93 ? 1.671 -2.765 -20.821 1.00 98.19 93 THR A CA 1
ATOM 717 C C . THR A 1 93 ? 2.845 -2.618 -19.859 1.00 98.19 93 THR A C 1
ATOM 719 O O . THR A 1 93 ? 3.917 -2.160 -20.261 1.00 98.19 93 THR A O 1
ATOM 722 N N . LEU A 1 94 ? 2.665 -3.046 -18.607 1.00 98.38 94 LEU A N 1
ATOM 723 C CA . LEU A 1 94 ? 3.718 -3.008 -17.593 1.00 98.38 94 LEU A CA 1
ATOM 724 C C . LEU A 1 94 ? 4.892 -3.916 -17.968 1.00 98.38 94 LEU A C 1
ATOM 726 O O . LEU A 1 94 ? 6.042 -3.487 -17.895 1.00 98.38 94 LEU A O 1
ATOM 730 N N . LEU A 1 95 ? 4.607 -5.135 -18.430 1.00 98.00 95 LEU A N 1
ATOM 731 C CA . LEU A 1 95 ? 5.612 -6.105 -18.855 1.00 98.00 95 LEU A CA 1
ATOM 732 C C . LEU A 1 95 ? 6.444 -5.567 -20.022 1.00 98.00 95 LEU A C 1
ATOM 734 O O . LEU A 1 95 ? 7.671 -5.588 -19.958 1.00 98.00 95 LEU A O 1
ATOM 738 N N . ASN A 1 96 ? 5.783 -5.050 -21.061 1.00 97.12 96 ASN A N 1
ATOM 739 C CA . ASN A 1 96 ? 6.452 -4.562 -22.266 1.00 97.12 96 ASN A CA 1
ATOM 740 C C . ASN A 1 96 ? 7.314 -3.322 -22.004 1.00 97.12 96 ASN A C 1
ATOM 742 O O . ASN A 1 96 ? 8.332 -3.140 -22.668 1.00 97.12 96 ASN A O 1
ATOM 746 N N . ARG A 1 97 ? 6.900 -2.455 -21.072 1.00 96.75 97 ARG A N 1
ATOM 747 C CA . ARG A 1 97 ? 7.577 -1.178 -20.824 1.00 96.75 97 ARG A CA 1
ATOM 748 C C . ARG A 1 97 ? 8.618 -1.242 -19.711 1.00 96.75 97 ARG A C 1
ATOM 750 O O . ARG A 1 97 ? 9.687 -0.661 -19.853 1.00 96.75 97 ARG A O 1
ATOM 757 N N . PHE A 1 98 ? 8.306 -1.926 -18.615 1.00 96.69 98 PHE A N 1
ATOM 758 C CA . PHE A 1 98 ? 9.095 -1.884 -17.381 1.00 96.69 98 PHE A CA 1
ATOM 759 C C . PHE A 1 98 ? 9.683 -3.243 -16.985 1.00 96.69 98 PHE A C 1
ATOM 761 O O . PHE A 1 98 ? 10.499 -3.318 -16.066 1.00 96.69 98 PHE A O 1
ATOM 768 N N . GLY A 1 99 ? 9.306 -4.312 -17.689 1.00 97.19 99 GLY A N 1
ATOM 769 C CA . GLY A 1 99 ? 9.806 -5.659 -17.458 1.00 97.19 99 GLY A CA 1
ATOM 770 C C . GLY A 1 99 ? 9.028 -6.442 -16.400 1.00 97.19 99 GLY A C 1
ATOM 771 O O . GLY A 1 99 ? 8.147 -5.935 -15.702 1.00 97.19 99 GLY A O 1
ATOM 772 N N . TYR A 1 100 ? 9.374 -7.727 -16.301 1.00 97.38 100 TYR A N 1
ATOM 773 C CA . TYR A 1 100 ? 8.629 -8.714 -15.519 1.00 97.38 100 TYR A CA 1
ATOM 774 C C . TYR A 1 100 ? 8.562 -8.388 -14.024 1.00 97.38 100 TYR A C 1
ATOM 776 O O . TYR A 1 100 ? 7.480 -8.439 -13.451 1.00 97.38 100 TYR A O 1
ATOM 784 N N . GLU A 1 101 ? 9.678 -8.010 -13.393 1.00 96.38 101 GLU A N 1
ATOM 785 C CA . GLU A 1 101 ? 9.696 -7.746 -11.946 1.00 96.38 101 GLU A CA 1
ATOM 786 C C . GLU A 1 101 ? 8.827 -6.540 -11.558 1.00 96.38 101 GLU A C 1
ATOM 788 O O . GLU A 1 101 ? 8.160 -6.572 -10.523 1.00 96.38 101 GLU A O 1
ATOM 793 N N . VAL A 1 102 ? 8.772 -5.503 -12.405 1.00 97.75 102 VAL A N 1
ATOM 794 C CA . VAL A 1 102 ? 7.891 -4.349 -12.172 1.00 97.75 102 VAL A CA 1
ATOM 795 C C . VAL A 1 102 ? 6.431 -4.753 -12.333 1.00 97.75 102 VAL A C 1
ATOM 797 O O . VAL A 1 102 ? 5.636 -4.510 -11.429 1.00 97.75 102 VAL A O 1
ATOM 800 N N . MET A 1 103 ? 6.081 -5.415 -13.440 1.00 98.25 103 MET A N 1
ATOM 801 C CA . MET A 1 103 ? 4.723 -5.922 -13.658 1.00 98.25 103 MET A CA 1
ATOM 802 C C . MET A 1 103 ? 4.272 -6.814 -12.497 1.00 98.25 103 MET A C 1
ATOM 804 O O . MET A 1 103 ? 3.222 -6.572 -11.909 1.00 98.25 103 MET A O 1
ATOM 808 N N . ARG A 1 104 ? 5.105 -7.779 -12.094 1.00 97.75 104 ARG A N 1
ATOM 809 C CA . ARG A 1 104 ? 4.826 -8.688 -10.981 1.00 97.75 104 ARG A CA 1
ATOM 810 C C . ARG A 1 104 ? 4.595 -7.931 -9.675 1.00 97.75 104 ARG A C 1
ATOM 812 O O . ARG A 1 104 ? 3.659 -8.257 -8.952 1.00 97.75 104 ARG A O 1
ATOM 819 N N . GLY A 1 105 ? 5.433 -6.941 -9.366 1.00 97.81 105 GLY A N 1
ATOM 820 C CA . GLY A 1 105 ? 5.284 -6.119 -8.166 1.00 97.81 105 GLY A CA 1
ATOM 821 C C . GLY A 1 105 ? 3.977 -5.337 -8.138 1.00 97.81 105 GLY A C 1
ATOM 822 O O . GLY A 1 105 ? 3.283 -5.358 -7.126 1.00 97.81 105 GLY A O 1
ATOM 823 N N . VAL A 1 106 ? 3.619 -4.695 -9.254 1.00 98.44 106 VAL A N 1
ATOM 824 C CA . VAL A 1 106 ? 2.361 -3.943 -9.367 1.00 98.44 106 VAL A CA 1
ATOM 825 C C . VAL A 1 106 ? 1.165 -4.882 -9.217 1.00 98.44 106 VAL A C 1
ATOM 827 O O . VAL A 1 106 ? 0.309 -4.633 -8.379 1.00 98.44 106 VAL A O 1
ATOM 830 N N . MET A 1 107 ? 1.153 -6.017 -9.920 1.00 98.12 107 MET A N 1
ATOM 831 C CA . MET A 1 107 ? 0.070 -7.004 -9.814 1.00 98.12 107 MET A CA 1
ATOM 832 C C . MET A 1 107 ? -0.069 -7.585 -8.401 1.00 98.12 107 MET A C 1
ATOM 834 O O . MET A 1 107 ? -1.177 -7.838 -7.938 1.00 98.12 107 MET A O 1
ATOM 838 N N . LEU A 1 108 ? 1.045 -7.774 -7.685 1.00 97.81 108 LEU A N 1
ATOM 839 C CA . LEU A 1 108 ? 1.028 -8.187 -6.280 1.00 97.81 108 LEU A CA 1
ATOM 840 C C . LEU A 1 108 ? 0.521 -7.101 -5.332 1.00 97.81 108 LEU A C 1
ATOM 842 O O . LEU A 1 108 ? 0.203 -7.445 -4.197 1.00 97.81 108 LEU A O 1
ATOM 846 N N . LEU A 1 109 ? 0.459 -5.835 -5.743 1.00 97.81 109 LEU A N 1
ATOM 847 C CA . LEU A 1 109 ? -0.099 -4.738 -4.949 1.00 97.81 109 LEU A CA 1
ATOM 848 C C . LEU A 1 109 ? -1.573 -4.488 -5.273 1.00 97.81 109 LEU A C 1
ATOM 850 O O . LEU A 1 109 ? -2.304 -4.120 -4.354 1.00 97.81 109 LEU A O 1
ATOM 854 N N . SER A 1 110 ? -2.012 -4.802 -6.494 1.00 96.88 110 SER A N 1
ATOM 855 C CA . SER A 1 110 ? -3.368 -4.535 -6.979 1.00 96.88 110 SER A CA 1
ATOM 856 C C . SER A 1 110 ? -4.473 -5.365 -6.286 1.00 96.88 110 SER A C 1
ATOM 858 O O . SER A 1 110 ? -4.393 -6.591 -6.229 1.00 96.88 110 SER A O 1
ATOM 860 N N . ASP A 1 111 ? -5.515 -4.718 -5.755 1.00 91.75 111 ASP A N 1
ATOM 861 C CA . ASP A 1 111 ? -6.756 -5.267 -5.167 1.00 91.75 111 ASP A CA 1
ATOM 862 C C . ASP A 1 111 ? -7.753 -5.662 -6.279 1.00 91.75 111 ASP A C 1
ATOM 864 O O . ASP A 1 111 ? -8.747 -4.984 -6.540 1.00 91.75 111 ASP A O 1
ATOM 868 N N . LEU A 1 112 ? -7.442 -6.751 -6.990 1.00 91.19 112 LEU A N 1
ATOM 869 C CA . LEU A 1 112 ? -8.230 -7.284 -8.116 1.00 91.19 112 LEU A CA 1
ATOM 870 C C . LEU A 1 112 ? -9.248 -8.354 -7.690 1.00 91.19 112 LEU A C 1
ATOM 872 O O . LEU A 1 112 ? -9.926 -8.959 -8.524 1.00 91.19 112 LEU A O 1
ATOM 876 N N . GLU A 1 113 ? -9.326 -8.643 -6.396 1.00 91.00 113 GLU A N 1
ATOM 877 C CA . GLU A 1 113 ? -10.151 -9.708 -5.854 1.00 91.00 113 GLU A CA 1
ATOM 878 C C . GLU A 1 113 ? -11.652 -9.406 -5.971 1.00 91.00 113 GLU A C 1
ATOM 880 O O . GLU A 1 113 ? -12.120 -8.275 -5.836 1.00 91.00 113 GLU A O 1
ATOM 885 N N . THR A 1 114 ? -12.444 -10.455 -6.191 1.00 88.94 114 THR A N 1
ATOM 886 C CA . THR A 1 114 ? -13.905 -10.359 -6.308 1.00 88.94 114 THR A CA 1
ATOM 887 C C . THR A 1 114 ? -14.593 -10.851 -5.032 1.00 88.94 114 THR A C 1
ATOM 889 O O . THR A 1 114 ? -13.969 -11.441 -4.151 1.00 88.94 114 THR A O 1
ATOM 892 N N . GLY A 1 115 ? -15.893 -10.582 -4.902 1.00 89.56 115 GLY A N 1
ATOM 893 C CA . GLY A 1 115 ? -16.687 -10.952 -3.725 1.00 89.56 115 GLY A CA 1
ATOM 894 C C . GLY A 1 115 ? -17.012 -9.764 -2.827 1.00 89.56 115 GLY A C 1
ATOM 895 O O . GLY A 1 115 ? -16.803 -8.607 -3.198 1.00 89.56 115 GLY A O 1
ATOM 896 N N . ASN A 1 116 ? -17.567 -10.032 -1.646 1.00 87.19 116 ASN A N 1
ATOM 897 C CA . ASN A 1 116 ? -17.925 -8.998 -0.675 1.00 87.19 116 ASN A CA 1
ATOM 898 C C . ASN A 1 116 ? -16.676 -8.389 -0.001 1.00 87.19 116 ASN A C 1
ATOM 900 O O . ASN A 1 116 ? -15.555 -8.859 -0.180 1.00 87.19 116 ASN A O 1
ATOM 904 N N . ARG A 1 117 ? -16.844 -7.301 0.763 1.00 83.44 117 ARG A N 1
ATOM 905 C CA . ARG A 1 117 ? -15.712 -6.559 1.347 1.00 83.44 117 ARG A CA 1
ATOM 906 C C . ARG A 1 117 ? -14.828 -7.439 2.232 1.00 83.44 117 ARG A C 1
ATOM 908 O O . ARG A 1 117 ? -13.609 -7.351 2.131 1.00 83.44 117 ARG A O 1
ATOM 915 N N . VAL A 1 118 ? -15.438 -8.282 3.063 1.00 80.56 118 VAL A N 1
ATOM 916 C CA . VAL A 1 118 ? -14.718 -9.183 3.971 1.00 80.56 118 VAL A CA 1
ATOM 917 C C . VAL A 1 118 ? -13.873 -10.168 3.167 1.00 80.56 118 VAL A C 1
ATOM 919 O O . VAL A 1 118 ? -12.669 -10.252 3.402 1.00 80.56 118 VAL A O 1
ATOM 922 N N . GLN A 1 119 ? -14.475 -10.807 2.160 1.00 80.06 119 GLN A N 1
ATOM 923 C CA . GLN A 1 119 ? -13.803 -11.746 1.257 1.00 80.06 119 GLN A CA 1
ATOM 924 C C . GLN A 1 119 ? -12.631 -11.091 0.520 1.00 80.06 119 GLN A C 1
ATOM 926 O O . GLN A 1 119 ? -11.525 -11.624 0.535 1.00 80.06 119 GLN A O 1
ATOM 931 N N . ARG A 1 120 ? -12.831 -9.897 -0.057 1.00 88.81 120 ARG A N 1
ATOM 932 C CA . ARG A 1 120 ? -11.754 -9.172 -0.750 1.00 88.81 120 ARG A CA 1
ATOM 933 C C . ARG A 1 120 ? -10.601 -8.830 0.188 1.00 88.81 120 ARG A C 1
ATOM 935 O O . ARG A 1 120 ? -9.442 -9.025 -0.159 1.00 88.81 120 ARG A O 1
ATOM 942 N N . LYS A 1 121 ? -10.892 -8.365 1.408 1.00 86.00 121 LYS A N 1
ATOM 943 C CA . LYS A 1 121 ? -9.840 -8.019 2.378 1.00 86.00 121 LYS A CA 1
ATOM 944 C C . LYS A 1 121 ? -9.117 -9.238 2.933 1.00 86.00 121 LYS A C 1
ATOM 946 O O . LYS A 1 121 ? -7.928 -9.139 3.214 1.00 86.00 121 LYS A O 1
ATOM 951 N N . GLU A 1 122 ? -9.789 -10.373 3.071 1.00 87.31 122 GLU A N 1
ATOM 952 C CA . GLU A 1 122 ? -9.140 -11.641 3.403 1.00 87.31 122 GLU A CA 1
ATOM 953 C C . GLU A 1 122 ? -8.222 -12.127 2.282 1.00 87.31 122 GLU A C 1
ATOM 955 O O . GLU A 1 122 ? -7.049 -12.402 2.531 1.00 87.31 122 GLU A O 1
ATOM 960 N N . ALA A 1 123 ? -8.712 -12.141 1.044 1.00 92.88 123 ALA A N 1
ATOM 961 C CA . ALA A 1 123 ? -7.927 -12.556 -0.109 1.00 92.88 123 ALA A CA 1
ATOM 962 C C . ALA A 1 123 ? -6.703 -11.647 -0.334 1.00 92.88 123 ALA A C 1
ATOM 964 O O . ALA A 1 123 ? -5.593 -12.150 -0.508 1.00 92.88 123 ALA A O 1
ATOM 965 N N . SER A 1 124 ? -6.867 -10.328 -0.182 1.00 94.50 124 SER A N 1
ATOM 966 C CA . SER A 1 124 ? -5.762 -9.366 -0.242 1.00 94.50 124 SER A CA 1
ATOM 967 C C . SER A 1 124 ? -4.698 -9.629 0.832 1.00 94.50 124 SER A C 1
ATOM 969 O O . SER A 1 124 ? -3.503 -9.607 0.534 1.00 94.50 124 SER A O 1
ATOM 971 N N . ARG A 1 125 ? -5.097 -9.954 2.074 1.00 96.31 125 ARG A N 1
ATOM 972 C CA . ARG A 1 125 ? -4.148 -10.343 3.136 1.00 96.31 125 ARG A CA 1
ATOM 973 C C . ARG A 1 125 ? -3.401 -11.630 2.792 1.00 96.31 125 ARG A C 1
ATOM 975 O O . ARG A 1 125 ? -2.190 -11.673 2.974 1.00 96.31 125 ARG A O 1
ATOM 982 N N . ASN A 1 126 ? -4.093 -12.639 2.266 1.00 95.62 126 ASN A N 1
ATOM 983 C CA . ASN A 1 126 ? -3.474 -13.907 1.866 1.00 95.62 126 ASN A CA 1
ATOM 984 C C . ASN A 1 126 ? -2.475 -13.727 0.713 1.00 95.62 126 ASN A C 1
ATOM 986 O O . ASN A 1 126 ? -1.409 -14.334 0.719 1.00 95.62 126 ASN A O 1
ATOM 990 N N . ARG A 1 127 ? -2.786 -12.866 -0.262 1.00 97.12 127 ARG A N 1
ATOM 991 C CA . ARG A 1 127 ? -1.855 -12.512 -1.341 1.00 97.12 127 ARG A CA 1
ATOM 992 C C . ARG A 1 127 ? -0.625 -11.781 -0.804 1.00 97.12 127 ARG A C 1
ATOM 994 O O . ARG A 1 127 ? 0.500 -12.120 -1.162 1.00 97.12 127 ARG A O 1
ATOM 1001 N N . LEU A 1 128 ? -0.835 -10.772 0.039 1.00 97.81 128 LEU A N 1
ATOM 1002 C CA . LEU A 1 128 ? 0.242 -9.910 0.524 1.00 97.81 128 LEU A CA 1
ATOM 1003 C C . LEU A 1 128 ? 1.134 -10.589 1.571 1.00 97.81 128 LEU A C 1
ATOM 1005 O O . LEU A 1 128 ? 2.317 -10.262 1.637 1.00 97.81 128 LEU A O 1
ATOM 1009 N N . SER A 1 129 ? 0.620 -11.560 2.332 1.00 97.31 129 SER A N 1
ATOM 1010 C CA . SER A 1 129 ? 1.425 -12.341 3.282 1.00 97.31 129 SER A CA 1
ATOM 1011 C C . SER A 1 129 ? 2.518 -13.160 2.586 1.00 97.31 129 SER A C 1
ATOM 1013 O O . SER A 1 129 ? 3.625 -13.281 3.104 1.00 97.31 129 SER A O 1
ATOM 1015 N N . GLY A 1 130 ? 2.234 -13.666 1.380 1.00 95.31 130 GLY A N 1
ATOM 1016 C CA . GLY A 1 130 ? 3.192 -14.381 0.532 1.00 95.31 130 GLY A CA 1
ATOM 1017 C C . GLY A 1 130 ? 4.046 -13.482 -0.369 1.00 95.31 130 GLY A C 1
ATOM 1018 O O . GLY A 1 130 ? 4.890 -13.988 -1.112 1.00 95.31 130 GLY A O 1
ATOM 1019 N N . ALA A 1 131 ? 3.834 -12.161 -0.354 1.00 96.69 131 ALA A N 1
ATOM 1020 C CA . ALA A 1 131 ? 4.568 -11.240 -1.214 1.00 96.69 131 ALA A CA 1
ATOM 1021 C C . ALA A 1 131 ? 6.013 -11.023 -0.714 1.00 96.69 131 ALA A C 1
ATOM 1023 O O . ALA A 1 131 ? 6.247 -11.023 0.497 1.00 96.69 131 ALA A O 1
ATOM 1024 N N . PRO A 1 132 ? 6.991 -10.787 -1.613 1.00 95.62 132 PRO A N 1
ATOM 1025 C CA . PRO A 1 132 ? 8.361 -10.455 -1.222 1.00 95.62 132 PRO A CA 1
ATOM 1026 C C . PRO A 1 132 ? 8.432 -9.208 -0.330 1.00 95.62 132 PRO A C 1
ATOM 1028 O O . PRO A 1 132 ? 7.653 -8.274 -0.519 1.00 95.62 132 PRO A O 1
ATOM 1031 N N . GLY A 1 133 ? 9.421 -9.144 0.568 1.00 94.94 133 GLY A N 1
ATOM 1032 C CA . GLY A 1 133 ? 9.581 -8.031 1.517 1.00 94.94 133 GLY A CA 1
ATOM 1033 C C . GLY A 1 133 ? 9.575 -6.644 0.865 1.00 94.94 133 GLY A C 1
ATOM 1034 O O . GLY A 1 133 ? 8.873 -5.758 1.333 1.00 94.94 133 GLY A O 1
ATOM 1035 N N . TRP A 1 134 ? 10.224 -6.483 -0.294 1.00 94.69 134 TRP A N 1
ATOM 1036 C CA . TRP A 1 134 ? 10.235 -5.211 -1.030 1.00 94.69 134 TRP A CA 1
ATOM 1037 C C . TRP A 1 134 ? 8.853 -4.786 -1.561 1.00 94.69 134 TRP A C 1
ATOM 1039 O O . TRP A 1 134 ? 8.599 -3.597 -1.722 1.00 94.69 134 TRP A O 1
ATOM 1049 N N . VAL A 1 135 ? 7.948 -5.735 -1.833 1.00 96.94 135 VAL A N 1
ATOM 1050 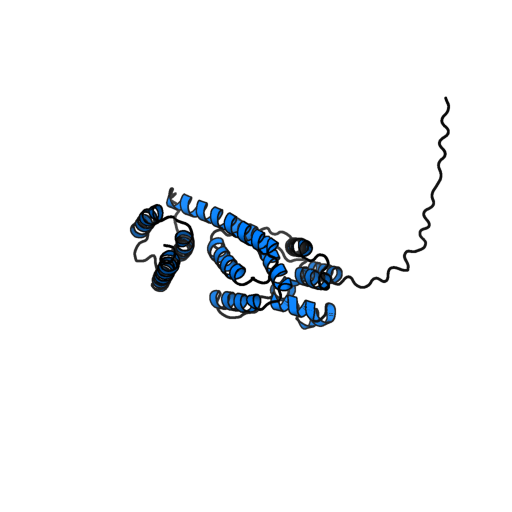C CA . VAL A 1 135 ? 6.550 -5.440 -2.192 1.00 96.94 135 VAL A CA 1
ATOM 1051 C C . VAL A 1 135 ? 5.777 -5.046 -0.938 1.00 96.94 135 VAL A C 1
ATOM 1053 O O . VAL A 1 135 ? 5.012 -4.082 -0.951 1.00 96.94 135 VAL A O 1
ATOM 1056 N N . GLN A 1 136 ? 6.006 -5.760 0.169 1.00 97.69 136 GLN A N 1
ATOM 1057 C CA . GLN A 1 136 ? 5.398 -5.420 1.452 1.00 97.69 136 GLN A CA 1
ATOM 1058 C C . GLN A 1 136 ? 5.831 -4.022 1.923 1.00 97.69 136 GLN A C 1
ATOM 1060 O O . GLN A 1 136 ? 4.983 -3.274 2.398 1.00 97.69 136 GLN A O 1
ATOM 1065 N N . ASP A 1 137 ? 7.086 -3.616 1.704 1.00 96.81 137 ASP A N 1
ATOM 1066 C CA . ASP A 1 137 ? 7.584 -2.259 1.977 1.00 96.81 137 ASP A CA 1
ATOM 1067 C C . ASP A 1 137 ? 6.756 -1.185 1.271 1.00 96.81 137 ASP A C 1
ATOM 1069 O O . ASP A 1 137 ? 6.338 -0.207 1.895 1.00 96.81 137 ASP A O 1
ATOM 1073 N N . ILE A 1 138 ? 6.467 -1.387 -0.019 1.00 97.88 138 ILE A N 1
ATOM 1074 C CA . ILE A 1 138 ? 5.638 -0.469 -0.807 1.00 97.88 138 ILE A CA 1
ATOM 1075 C C . ILE A 1 138 ? 4.224 -0.426 -0.233 1.00 97.88 138 ILE A C 1
ATOM 1077 O O . ILE A 1 138 ? 3.665 0.658 -0.064 1.00 97.88 138 ILE A O 1
ATOM 1081 N N . LYS A 1 139 ? 3.660 -1.580 0.151 1.00 98.06 139 LYS A N 1
ATOM 1082 C CA . LYS A 1 139 ? 2.330 -1.606 0.765 1.00 98.06 139 LYS A CA 1
ATOM 1083 C C . LYS A 1 139 ? 2.300 -0.886 2.109 1.00 98.06 139 LYS A C 1
ATOM 1085 O O . LYS A 1 139 ? 1.353 -0.156 2.389 1.00 98.06 139 LYS A O 1
ATOM 1090 N N . VAL A 1 140 ? 3.325 -1.051 2.942 1.00 97.81 140 VAL A N 1
ATOM 1091 C CA . VAL A 1 140 ? 3.430 -0.333 4.217 1.00 97.81 140 VAL A CA 1
ATOM 1092 C C . VAL A 1 140 ? 3.579 1.174 3.978 1.00 97.81 140 VAL A C 1
ATOM 1094 O O . VAL A 1 140 ? 2.935 1.959 4.673 1.00 97.81 140 VAL A O 1
ATOM 1097 N N . ALA A 1 141 ? 4.351 1.595 2.975 1.00 97.31 141 ALA A N 1
ATOM 1098 C CA . ALA A 1 141 ? 4.484 3.001 2.594 1.00 97.31 141 ALA A CA 1
ATOM 1099 C C . ALA A 1 141 ? 3.154 3.621 2.119 1.00 97.31 141 ALA A C 1
ATOM 1101 O O . ALA A 1 141 ? 2.798 4.714 2.568 1.00 97.31 141 ALA A O 1
ATOM 1102 N N . ASP A 1 142 ? 2.389 2.900 1.294 1.00 97.19 142 ASP A N 1
ATOM 1103 C CA . ASP A 1 142 ? 1.011 3.243 0.910 1.00 97.19 142 ASP A CA 1
ATOM 1104 C C . ASP A 1 142 ? 0.131 3.464 2.159 1.00 97.19 142 ASP A C 1
ATOM 1106 O O . ASP A 1 142 ? -0.453 4.540 2.347 1.00 97.19 142 ASP A O 1
ATOM 1110 N N . LEU A 1 143 ? 0.131 2.511 3.102 1.00 95.38 143 LEU A N 1
ATOM 1111 C CA . LEU A 1 143 ? -0.608 2.653 4.363 1.00 95.38 143 LEU A CA 1
ATOM 1112 C C . LEU A 1 143 ? -0.187 3.901 5.144 1.00 95.38 143 LEU A C 1
ATOM 1114 O O . LEU A 1 143 ? -1.045 4.636 5.641 1.00 95.38 143 LEU A O 1
ATOM 1118 N N . ILE A 1 144 ? 1.117 4.168 5.245 1.00 93.75 144 ILE A N 1
ATOM 1119 C CA . ILE A 1 144 ? 1.630 5.354 5.934 1.00 93.75 144 ILE A CA 1
ATOM 1120 C C . ILE A 1 144 ? 1.094 6.626 5.272 1.00 93.75 144 ILE A C 1
ATOM 1122 O O . ILE A 1 144 ? 0.627 7.509 5.996 1.00 93.75 144 ILE A O 1
ATOM 1126 N N . SER A 1 145 ? 1.117 6.739 3.943 1.00 92.25 145 SER A N 1
ATOM 1127 C CA . SER A 1 145 ? 0.578 7.911 3.237 1.00 92.25 145 SER A CA 1
ATOM 1128 C C . SER A 1 145 ? -0.939 8.057 3.454 1.00 92.25 145 SER A C 1
ATOM 1130 O O . SER A 1 145 ? -1.429 9.156 3.726 1.00 92.25 145 SER A O 1
ATOM 1132 N N . ASN A 1 146 ? -1.688 6.950 3.458 1.00 89.31 146 ASN A N 1
ATOM 1133 C CA . ASN A 1 146 ? -3.152 6.982 3.452 1.00 89.31 146 ASN A CA 1
ATOM 1134 C C . ASN A 1 146 ? -3.831 7.086 4.833 1.00 89.31 146 ASN A C 1
ATOM 1136 O O . ASN A 1 146 ? -4.890 7.715 4.938 1.00 89.31 146 ASN A O 1
ATOM 1140 N N . ILE A 1 147 ? -3.248 6.537 5.911 1.00 81.44 147 ILE A N 1
ATOM 1141 C CA . ILE A 1 147 ? -3.908 6.449 7.235 1.00 81.44 147 ILE A CA 1
ATOM 1142 C C . ILE A 1 147 ? -4.418 7.808 7.747 1.00 81.44 147 ILE A C 1
ATOM 1144 O O . ILE A 1 147 ? -5.567 7.902 8.181 1.00 81.44 147 ILE A O 1
ATOM 1148 N N . SER A 1 148 ? -3.602 8.867 7.692 1.00 73.94 148 SER A N 1
ATOM 1149 C CA . SER A 1 148 ? -3.997 10.168 8.258 1.00 73.94 148 SER A CA 1
ATOM 1150 C C . SER A 1 148 ? -5.134 10.837 7.486 1.00 73.94 148 SER A C 1
ATOM 1152 O O . SER A 1 148 ? -5.993 11.464 8.102 1.00 73.94 148 SER A O 1
ATOM 1154 N N . SER A 1 149 ? -5.142 10.719 6.154 1.00 77.00 149 SER A N 1
ATOM 1155 C CA . SER A 1 149 ? -6.147 11.377 5.312 1.00 77.00 149 SER A CA 1
ATOM 1156 C C . SER A 1 149 ? -7.534 10.776 5.552 1.00 77.00 149 SER A C 1
ATOM 1158 O O . SER A 1 149 ? -8.496 11.499 5.803 1.00 77.00 149 SER A O 1
ATOM 1160 N N . ILE A 1 150 ? -7.630 9.445 5.582 1.00 73.56 150 ILE A N 1
ATOM 1161 C CA . ILE A 1 150 ? -8.917 8.752 5.724 1.00 73.56 150 ILE A CA 1
ATOM 1162 C C . ILE A 1 150 ? -9.531 8.999 7.106 1.00 73.56 150 ILE A C 1
ATOM 1164 O O . ILE A 1 150 ? -10.711 9.321 7.210 1.00 73.56 150 ILE A O 1
ATOM 1168 N N . VAL A 1 151 ? -8.727 8.935 8.170 1.00 67.81 151 VAL A N 1
ATOM 1169 C CA . VAL A 1 151 ? -9.214 9.138 9.545 1.00 67.81 151 VAL A CA 1
ATOM 1170 C C . VAL A 1 151 ? -9.710 10.568 9.772 1.00 67.81 151 VAL A C 1
ATOM 1172 O O . VAL A 1 151 ? -10.651 10.790 10.537 1.00 67.81 151 VAL A O 1
ATOM 1175 N N . MET A 1 152 ? -9.091 11.549 9.111 1.00 75.31 152 MET A N 1
ATOM 1176 C CA . MET A 1 152 ? -9.490 12.949 9.233 1.00 75.31 152 MET A CA 1
ATOM 1177 C C . MET A 1 152 ? -10.829 13.233 8.548 1.00 75.31 152 MET A C 1
ATOM 1179 O O . MET A 1 152 ? -11.652 13.956 9.110 1.00 75.31 152 MET A O 1
ATOM 1183 N N . HIS A 1 153 ? -11.041 12.676 7.356 1.00 73.81 153 HIS A N 1
ATOM 1184 C CA . HIS A 1 153 ? -12.136 13.085 6.477 1.00 73.81 153 HIS A CA 1
ATOM 1185 C C . HIS A 1 153 ? -13.320 12.114 6.437 1.00 73.81 153 HIS A C 1
ATOM 1187 O O . HIS A 1 153 ? -14.391 12.500 5.973 1.00 73.81 153 HIS A O 1
ATOM 1193 N N . ASP A 1 154 ? -13.173 10.893 6.958 1.00 70.19 154 ASP A N 1
ATOM 1194 C CA . ASP A 1 154 ? -14.260 9.914 7.032 1.00 70.19 154 ASP A CA 1
ATOM 1195 C C . ASP A 1 154 ? -14.302 9.189 8.392 1.00 70.19 154 ASP A C 1
ATOM 1197 O O . ASP A 1 154 ? -13.978 8.005 8.485 1.00 70.19 154 ASP A O 1
ATOM 1201 N N . PRO A 1 155 ? -14.698 9.872 9.487 1.00 65.81 155 PRO A N 1
ATOM 1202 C CA . PRO A 1 155 ? -14.701 9.278 10.827 1.00 65.81 155 PRO A CA 1
ATOM 1203 C C . PRO A 1 155 ? -15.602 8.045 10.965 1.00 65.81 155 PRO A C 1
ATOM 1205 O O . PRO A 1 155 ? -15.333 7.184 11.798 1.00 65.81 155 PRO A O 1
ATOM 1208 N N . LYS A 1 156 ? -16.663 7.958 10.151 1.00 60.31 156 LYS A N 1
ATOM 1209 C CA . LYS A 1 156 ? -17.593 6.821 10.138 1.00 60.31 156 LYS A CA 1
ATOM 1210 C C . LYS A 1 156 ? -16.911 5.577 9.585 1.00 60.31 156 LYS A C 1
ATOM 1212 O O . LYS A 1 156 ? -16.991 4.509 10.180 1.00 60.31 156 LYS A O 1
ATOM 1217 N N . PHE A 1 157 ? -16.207 5.728 8.468 1.00 68.06 157 PHE A N 1
ATOM 1218 C CA . PHE A 1 157 ? -15.465 4.634 7.861 1.00 68.06 157 PHE A CA 1
ATOM 1219 C C . PHE A 1 157 ? -14.129 4.348 8.568 1.00 68.06 157 PHE A C 1
ATOM 1221 O O . PHE A 1 157 ? -13.633 3.223 8.510 1.00 68.06 157 PHE A O 1
ATOM 1228 N N . ALA A 1 158 ? -13.561 5.334 9.270 1.00 68.12 158 ALA A N 1
ATOM 1229 C CA . ALA A 1 158 ? -12.259 5.239 9.924 1.00 68.12 158 ALA A CA 1
ATOM 1230 C C . ALA A 1 158 ? -12.139 4.018 10.840 1.00 68.12 158 ALA A C 1
ATOM 1232 O O . ALA A 1 158 ? -11.078 3.408 10.893 1.00 68.12 158 ALA A O 1
ATOM 1233 N N . VAL A 1 159 ? -13.211 3.634 11.534 1.00 67.69 159 VAL A N 1
ATOM 1234 C CA . VAL A 1 159 ? -13.145 2.535 12.500 1.00 67.69 159 VAL A CA 1
ATOM 1235 C C . VAL A 1 159 ? -12.954 1.176 11.822 1.00 67.69 159 VAL A C 1
ATOM 1237 O O . VAL A 1 159 ? -12.027 0.441 12.157 1.00 67.69 159 VAL A O 1
ATOM 1240 N N . VAL A 1 160 ? -13.748 0.904 10.782 1.00 71.81 160 VAL A N 1
ATOM 1241 C CA . VAL A 1 160 ? -13.597 -0.288 9.931 1.00 71.81 160 VAL A CA 1
ATOM 1242 C C . VAL A 1 160 ? -12.244 -0.265 9.221 1.00 71.81 160 VAL A C 1
ATOM 1244 O O . VAL A 1 160 ? -11.521 -1.259 9.210 1.00 71.81 160 VAL A O 1
ATOM 1247 N N . TYR A 1 161 ? -11.871 0.889 8.666 1.00 77.62 161 TYR A N 1
ATOM 1248 C CA . TYR A 1 161 ? -10.603 1.073 7.968 1.00 77.62 161 TYR A CA 1
ATOM 1249 C C . TYR A 1 161 ? -9.391 0.755 8.857 1.00 77.62 161 TYR A C 1
ATOM 1251 O O . TYR A 1 161 ? -8.484 0.045 8.424 1.00 77.62 161 TYR A O 1
ATOM 1259 N N . LEU A 1 162 ? -9.360 1.261 10.094 1.00 77.69 162 LEU A N 1
ATOM 1260 C CA . LEU A 1 162 ? -8.237 1.066 11.013 1.00 77.69 162 LEU A CA 1
ATOM 1261 C C . LEU A 1 162 ? -8.070 -0.406 11.409 1.00 77.69 162 LEU A C 1
ATOM 1263 O O . LEU A 1 162 ? -6.940 -0.894 11.418 1.00 77.69 162 LEU A O 1
ATOM 1267 N N . GLU A 1 163 ? -9.160 -1.133 11.668 1.00 77.62 163 GLU A N 1
ATOM 1268 C CA . GLU A 1 163 ? -9.086 -2.569 11.973 1.00 77.62 163 GLU A CA 1
ATOM 1269 C C . GLU A 1 163 ? -8.642 -3.385 10.750 1.00 77.62 163 GLU A C 1
ATOM 1271 O O . GLU A 1 163 ? -7.775 -4.253 10.865 1.00 77.62 163 GLU A O 1
ATOM 1276 N N . GLU A 1 164 ? -9.131 -3.054 9.549 1.00 82.56 164 GLU A N 1
ATOM 1277 C CA . GLU A 1 164 ? -8.648 -3.672 8.307 1.00 82.56 164 GLU A CA 1
ATOM 1278 C C . GLU A 1 164 ? -7.141 -3.468 8.111 1.00 82.56 164 GLU A C 1
ATOM 1280 O O . GLU A 1 164 ? -6.441 -4.392 7.688 1.00 82.56 164 GLU A O 1
ATOM 1285 N N . LYS A 1 165 ? -6.623 -2.272 8.421 1.00 87.75 165 LYS A N 1
ATOM 1286 C CA . LYS A 1 165 ? -5.185 -1.985 8.317 1.00 87.75 165 LYS A CA 1
ATOM 1287 C C . LYS A 1 165 ? -4.377 -2.662 9.414 1.00 87.75 165 LYS A C 1
ATOM 1289 O O . LYS A 1 165 ? -3.260 -3.088 9.135 1.00 87.75 165 LYS A O 1
ATOM 1294 N N . ARG A 1 166 ? -4.934 -2.820 10.618 1.00 87.19 166 ARG A N 1
ATOM 1295 C CA . ARG A 1 166 ? -4.319 -3.601 11.698 1.00 87.19 166 ARG A CA 1
ATOM 1296 C C . ARG A 1 166 ? -4.101 -5.051 11.262 1.00 87.19 166 ARG A C 1
ATOM 1298 O O . ARG A 1 166 ? -2.971 -5.521 11.278 1.00 87.19 166 ARG A O 1
ATOM 1305 N N . LEU A 1 167 ? -5.166 -5.708 10.795 1.00 82.06 167 LEU A N 1
ATOM 1306 C CA . LEU A 1 167 ? -5.122 -7.088 10.302 1.00 82.06 167 LEU A CA 1
ATOM 1307 C C . LEU A 1 167 ? -4.162 -7.249 9.121 1.00 82.06 167 LEU A C 1
ATOM 1309 O O . LEU A 1 167 ? -3.507 -8.278 8.991 1.00 82.06 167 LEU A O 1
ATOM 1313 N N . LEU A 1 168 ? -4.081 -6.242 8.249 1.00 91.50 168 LEU A N 1
ATOM 1314 C CA . LEU A 1 168 ? -3.118 -6.250 7.157 1.00 91.50 168 LEU A CA 1
ATOM 1315 C C . LEU A 1 168 ? -1.673 -6.152 7.672 1.00 91.50 168 LEU A C 1
ATOM 1317 O O . LEU A 1 168 ? -0.835 -6.938 7.253 1.00 91.50 168 LEU A O 1
ATOM 1321 N N . LEU A 1 169 ? -1.370 -5.241 8.599 1.00 89.31 169 LEU A N 1
ATOM 1322 C CA . LEU A 1 169 ? -0.017 -5.104 9.157 1.00 89.31 169 LEU A CA 1
ATOM 1323 C C . LEU A 1 169 ? 0.464 -6.359 9.898 1.00 89.31 169 LEU A C 1
ATOM 1325 O O . LEU A 1 169 ? 1.670 -6.591 9.956 1.00 89.31 169 LEU A O 1
ATOM 1329 N N . ASP A 1 170 ? -0.444 -7.164 10.452 1.00 86.88 170 ASP A N 1
ATOM 1330 C CA . ASP A 1 170 ? -0.099 -8.423 11.123 1.00 86.88 170 ASP A CA 1
ATOM 1331 C C . ASP A 1 170 ? 0.416 -9.497 10.155 1.00 86.88 170 ASP A C 1
ATOM 1333 O O . ASP A 1 170 ? 1.185 -10.360 10.569 1.00 86.88 170 ASP A O 1
ATOM 1337 N N . VAL A 1 171 ? 0.057 -9.420 8.867 1.00 93.62 171 VAL A N 1
ATOM 1338 C CA . VAL A 1 171 ? 0.523 -10.374 7.847 1.00 93.62 171 VAL A CA 1
ATOM 1339 C C . VAL A 1 171 ? 1.698 -9.861 7.007 1.00 93.62 171 VAL A C 1
ATOM 1341 O O . VAL A 1 171 ? 2.313 -10.642 6.286 1.00 93.62 171 VAL A O 1
ATOM 1344 N N . LEU A 1 172 ? 2.047 -8.571 7.099 1.00 96.62 172 LEU A N 1
ATOM 1345 C CA . LEU A 1 172 ? 3.183 -7.961 6.386 1.00 96.62 172 LEU A CA 1
ATOM 1346 C C . LEU A 1 172 ? 4.514 -8.168 7.134 1.00 96.62 172 LEU A C 1
ATOM 1348 O O . LEU A 1 172 ? 5.239 -7.219 7.432 1.00 96.62 172 LEU A O 1
ATOM 1352 N N . THR A 1 173 ? 4.828 -9.415 7.483 1.00 94.88 173 THR A N 1
ATOM 1353 C CA . THR A 1 173 ? 5.953 -9.760 8.368 1.00 94.88 173 THR A CA 1
ATOM 1354 C C . THR A 1 173 ? 7.331 -9.674 7.709 1.00 94.88 173 THR A C 1
ATOM 1356 O O . THR A 1 173 ? 8.334 -9.706 8.416 1.00 94.88 173 THR A O 1
ATOM 1359 N N . ALA A 1 174 ? 7.403 -9.585 6.377 1.00 95.81 174 ALA A N 1
ATOM 1360 C CA . ALA A 1 174 ? 8.656 -9.484 5.625 1.00 95.81 174 ALA A CA 1
ATOM 1361 C C . ALA A 1 174 ? 9.034 -8.035 5.268 1.00 95.81 174 ALA A C 1
ATOM 1363 O O . ALA A 1 174 ? 10.100 -7.813 4.693 1.00 95.81 174 ALA A O 1
ATOM 1364 N N . ALA A 1 175 ? 8.174 -7.061 5.582 1.00 95.62 175 ALA A N 1
ATOM 1365 C CA . ALA A 1 175 ? 8.475 -5.645 5.413 1.00 95.62 175 ALA A CA 1
ATOM 1366 C C . ALA A 1 175 ? 9.575 -5.171 6.377 1.00 95.62 175 ALA A C 1
ATOM 1368 O O . ALA A 1 175 ? 9.803 -5.732 7.452 1.00 95.62 175 ALA A O 1
ATOM 1369 N N . ASN A 1 176 ? 10.222 -4.071 6.011 1.00 94.00 176 ASN A N 1
ATOM 1370 C CA . ASN A 1 176 ? 11.241 -3.405 6.792 1.00 94.00 176 ASN A CA 1
ATOM 1371 C C . ASN A 1 176 ? 10.692 -3.027 8.186 1.00 94.00 176 ASN A C 1
ATOM 1373 O O . ASN A 1 176 ? 9.695 -2.297 8.284 1.00 94.00 176 ASN A O 1
ATOM 1377 N N . PRO A 1 177 ? 11.356 -3.449 9.280 1.00 90.62 177 PRO A N 1
ATOM 1378 C CA . PRO A 1 177 ? 10.886 -3.186 10.639 1.00 90.62 177 PRO A CA 1
ATOM 1379 C C . PRO A 1 177 ? 10.690 -1.701 10.972 1.00 90.62 177 PRO A C 1
ATOM 1381 O O . PRO A 1 177 ? 9.785 -1.360 11.737 1.00 90.62 177 PRO A O 1
ATOM 1384 N N . ALA A 1 178 ? 11.488 -0.801 10.385 1.00 90.88 178 ALA A N 1
ATOM 1385 C CA . ALA A 1 178 ? 11.331 0.636 10.600 1.00 90.88 178 ALA A CA 1
ATOM 1386 C C . ALA A 1 178 ? 10.019 1.155 9.990 1.00 90.88 178 ALA A C 1
ATOM 1388 O O . ALA A 1 178 ? 9.293 1.902 10.649 1.00 90.88 178 ALA A O 1
ATOM 1389 N N . LEU A 1 179 ? 9.661 0.704 8.781 1.00 92.50 179 LEU A N 1
ATOM 1390 C CA . LEU A 1 179 ? 8.379 1.052 8.161 1.00 92.50 179 LEU A CA 1
ATOM 1391 C C . LEU A 1 179 ? 7.202 0.488 8.962 1.00 92.50 179 LEU A C 1
ATOM 1393 O O . LEU A 1 179 ? 6.237 1.210 9.218 1.00 92.50 179 LEU A O 1
ATOM 1397 N N . LEU A 1 180 ? 7.293 -0.767 9.417 1.00 88.94 180 LEU A N 1
ATOM 1398 C CA . LEU A 1 180 ? 6.262 -1.383 10.259 1.00 88.94 180 LEU A CA 1
ATOM 1399 C C . LEU A 1 180 ? 6.050 -0.607 11.564 1.00 88.94 180 LEU A C 1
ATOM 1401 O O . LEU A 1 180 ? 4.907 -0.361 11.949 1.00 88.94 180 LEU A O 1
ATOM 1405 N N . SER A 1 181 ? 7.130 -0.180 12.222 1.00 81.19 181 SER A N 1
ATOM 1406 C CA . SER A 1 181 ? 7.062 0.627 13.446 1.00 81.19 181 SER A CA 1
ATOM 1407 C C . SER A 1 181 ? 6.358 1.970 13.212 1.00 81.19 181 SER A C 1
ATOM 1409 O O . SER A 1 181 ? 5.443 2.341 13.958 1.00 81.19 181 SER A O 1
ATOM 1411 N N . ILE A 1 182 ? 6.706 2.666 12.123 1.00 85.62 182 ILE A N 1
ATOM 1412 C CA . ILE A 1 182 ? 6.059 3.926 11.730 1.00 85.62 182 ILE A CA 1
ATOM 1413 C C . ILE A 1 182 ? 4.568 3.700 11.452 1.00 85.62 182 ILE A C 1
ATOM 1415 O O . ILE A 1 182 ? 3.724 4.434 11.971 1.00 85.62 182 ILE A O 1
ATOM 1419 N N . ALA A 1 183 ? 4.224 2.674 10.670 1.00 87.31 183 ALA A N 1
ATOM 1420 C CA . ALA A 1 183 ? 2.842 2.366 10.321 1.00 87.31 183 ALA A CA 1
ATOM 1421 C C . ALA A 1 183 ? 2.000 2.002 11.553 1.00 87.31 183 ALA A C 1
ATOM 1423 O O . ALA A 1 183 ? 0.909 2.547 11.724 1.00 87.31 183 ALA A O 1
ATOM 1424 N N . ARG A 1 184 ? 2.519 1.150 12.449 1.00 83.69 184 ARG A N 1
ATOM 1425 C CA . ARG A 1 184 ? 1.844 0.762 13.700 1.00 83.69 184 ARG A CA 1
ATOM 1426 C C . ARG A 1 184 ? 1.647 1.959 14.629 1.00 83.69 184 ARG A C 1
ATOM 1428 O O . ARG A 1 184 ? 0.549 2.141 15.147 1.00 83.69 184 ARG A O 1
ATOM 1435 N N . THR A 1 185 ? 2.653 2.821 14.773 1.00 77.88 185 THR A N 1
ATOM 1436 C CA . THR A 1 185 ? 2.541 4.061 15.564 1.00 77.88 185 THR A CA 1
ATOM 1437 C C . THR A 1 185 ? 1.478 4.992 14.986 1.00 77.88 185 THR A C 1
ATOM 1439 O O . THR A 1 185 ? 0.626 5.513 15.707 1.00 77.88 185 THR A O 1
ATOM 1442 N N . LYS A 1 186 ? 1.476 5.173 13.662 1.00 80.75 186 LYS A N 1
ATOM 1443 C CA . LYS A 1 186 ? 0.495 6.016 12.974 1.00 80.75 186 LYS A CA 1
ATOM 1444 C C . LYS A 1 186 ? -0.921 5.459 13.108 1.00 80.75 186 LYS A C 1
ATOM 1446 O O . LYS A 1 186 ? -1.852 6.234 13.330 1.00 80.75 186 LYS A O 1
ATOM 1451 N N . LEU A 1 187 ? -1.083 4.139 13.017 1.00 78.31 187 LEU A N 1
ATOM 1452 C CA . LEU A 1 187 ? -2.350 3.456 13.263 1.00 78.31 187 LEU A CA 1
ATOM 1453 C C . LEU A 1 187 ? -2.826 3.706 14.701 1.00 78.31 187 LEU A C 1
ATOM 1455 O O . LEU A 1 187 ? -3.938 4.187 14.896 1.00 78.31 187 LEU A O 1
ATOM 1459 N N . LEU A 1 188 ? -1.949 3.488 15.686 1.00 71.25 188 LEU A N 1
ATOM 1460 C CA . LEU A 1 188 ? -2.225 3.677 17.111 1.00 71.25 188 LEU A CA 1
ATOM 1461 C C . LEU A 1 188 ? -2.731 5.093 17.417 1.00 71.25 188 LEU A C 1
ATOM 1463 O O . LEU A 1 188 ? -3.792 5.256 18.024 1.00 71.25 188 LEU A O 1
ATOM 1467 N N . MET A 1 189 ? -1.999 6.111 16.957 1.00 69.62 189 MET A N 1
ATOM 1468 C CA . MET A 1 189 ? -2.347 7.519 17.170 1.00 69.62 189 MET A CA 1
ATOM 1469 C C . MET A 1 189 ? -3.701 7.886 16.557 1.00 69.62 189 MET A C 1
ATOM 1471 O O . MET A 1 189 ? -4.450 8.687 17.116 1.00 69.62 189 MET A O 1
ATOM 1475 N N . ASN A 1 190 ? -4.032 7.326 15.393 1.00 69.94 190 ASN A N 1
ATOM 1476 C CA . ASN A 1 190 ? -5.299 7.610 14.731 1.00 69.94 190 ASN A CA 1
ATOM 1477 C C . ASN A 1 190 ? -6.474 6.855 15.371 1.00 69.94 190 ASN A C 1
ATOM 1479 O O . ASN A 1 190 ? -7.540 7.450 15.531 1.00 69.94 190 ASN A O 1
ATOM 1483 N N . SER A 1 191 ? -6.271 5.619 15.838 1.00 66.44 191 SER A N 1
ATOM 1484 C CA . SER A 1 191 ? -7.262 4.899 16.648 1.00 66.44 191 SER A CA 1
ATOM 1485 C C . SER A 1 191 ? -7.596 5.652 17.935 1.00 66.44 191 SER A C 1
ATOM 1487 O O . SER A 1 191 ? -8.769 5.809 18.266 1.00 66.44 191 SER A O 1
ATOM 1489 N N . GLN A 1 192 ? -6.593 6.219 18.618 1.00 61.84 192 GLN A N 1
ATOM 1490 C CA . GLN A 1 192 ? -6.809 7.036 19.821 1.00 61.84 192 GLN A CA 1
ATOM 1491 C C . GLN A 1 192 ? -7.662 8.286 19.548 1.00 61.84 192 GLN A C 1
ATOM 1493 O O . GLN A 1 192 ? -8.523 8.635 20.356 1.00 61.84 192 GLN A O 1
ATOM 1498 N N . LYS A 1 193 ? -7.481 8.949 18.397 1.00 63.44 193 LYS A N 1
ATOM 1499 C CA . LYS A 1 193 ? -8.304 10.109 18.006 1.00 63.44 193 LYS A CA 1
ATOM 1500 C C . LYS A 1 193 ? -9.764 9.732 17.764 1.00 63.44 193 LYS A C 1
ATOM 1502 O O . LYS A 1 193 ? -10.657 10.471 18.172 1.00 63.44 193 LYS A O 1
ATOM 1507 N N . VAL A 1 194 ? -10.004 8.606 17.091 1.00 60.69 194 VAL A N 1
ATOM 1508 C CA . VAL A 1 194 ? -11.358 8.080 16.860 1.00 60.69 194 VAL A CA 1
ATOM 1509 C C . VAL A 1 194 ? -12.010 7.716 18.196 1.00 60.69 194 VAL A C 1
ATOM 1511 O O . VAL A 1 194 ? -13.128 8.149 18.467 1.00 60.69 194 VAL A O 1
ATOM 1514 N N . TYR A 1 195 ? -11.272 7.032 19.074 1.00 55.91 195 TYR A N 1
ATOM 1515 C CA . TYR A 1 195 ? -11.716 6.672 20.420 1.00 55.91 195 TYR A CA 1
ATOM 1516 C C . TYR A 1 195 ? -12.116 7.891 21.263 1.00 55.91 195 TYR A C 1
ATOM 1518 O O . TYR A 1 195 ? -13.213 7.924 21.819 1.00 55.91 195 TYR A O 1
ATOM 1526 N N . GLY A 1 196 ? -11.275 8.931 21.310 1.00 54.00 196 GLY A N 1
ATOM 1527 C CA .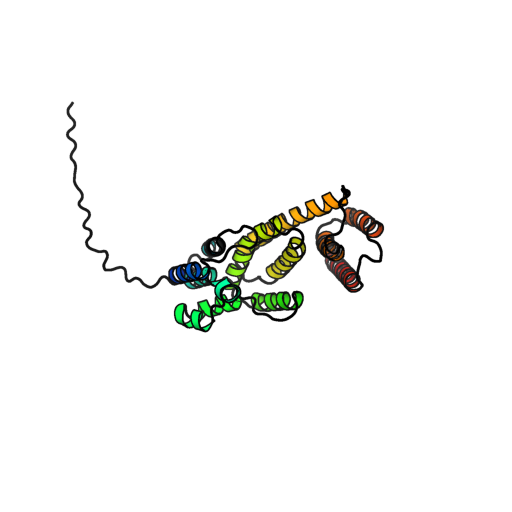 GLY A 1 196 ? -11.572 10.151 22.065 1.00 54.00 196 GLY A CA 1
ATOM 1528 C C . GLY A 1 196 ? -12.878 10.825 21.628 1.00 54.00 196 GLY A C 1
ATOM 1529 O O . GLY A 1 196 ? -13.627 11.313 22.472 1.00 54.00 196 GLY A O 1
ATOM 1530 N N . LYS A 1 197 ? -13.195 10.793 20.326 1.00 57.22 197 LYS A N 1
ATOM 1531 C CA . LYS A 1 197 ? -14.464 11.316 19.794 1.00 57.22 197 LYS A CA 1
ATOM 1532 C C . LYS A 1 197 ? -15.664 10.466 20.214 1.00 57.22 197 LYS A C 1
ATOM 1534 O O . LYS A 1 197 ? -16.671 11.030 20.624 1.00 57.22 197 LYS A O 1
ATOM 1539 N N . ILE A 1 198 ? -15.547 9.138 20.155 1.00 53.56 198 ILE A N 1
ATOM 1540 C CA . ILE A 1 198 ? -16.621 8.217 20.564 1.00 53.56 198 ILE A CA 1
ATOM 1541 C C . ILE A 1 198 ? -16.935 8.390 22.056 1.00 53.56 198 ILE A C 1
ATOM 1543 O O . ILE A 1 198 ? -18.094 8.545 22.431 1.00 53.56 198 ILE A O 1
ATOM 1547 N N . ILE A 1 199 ? -15.910 8.434 22.913 1.00 51.03 199 ILE A N 1
ATOM 1548 C CA . ILE A 1 199 ? -16.096 8.625 24.358 1.00 51.03 199 ILE A CA 1
ATOM 1549 C C . ILE A 1 199 ? -16.700 9.995 24.678 1.00 51.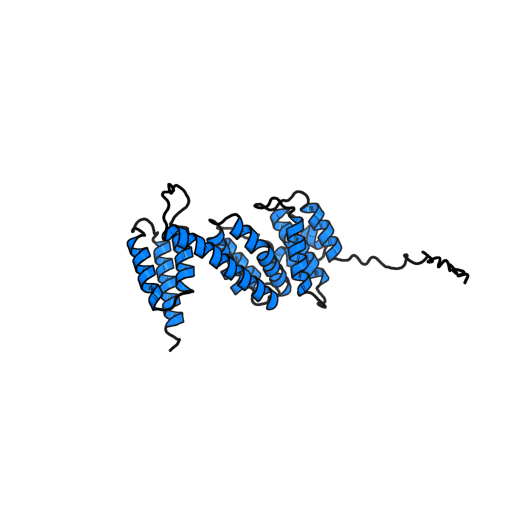03 199 ILE A C 1
ATOM 1551 O O . ILE A 1 199 ? -17.564 10.079 25.550 1.00 51.03 199 ILE A O 1
ATOM 1555 N N . ALA A 1 200 ? -16.279 11.061 23.991 1.00 53.28 200 ALA A N 1
ATOM 1556 C CA . ALA A 1 200 ? -16.863 12.388 24.179 1.00 53.28 200 ALA A CA 1
ATOM 1557 C C . ALA A 1 200 ? -18.364 12.406 23.841 1.00 53.28 200 ALA A C 1
ATOM 1559 O O . ALA A 1 200 ? -19.144 12.979 24.600 1.00 53.28 200 ALA A O 1
ATOM 1560 N N . GLU A 1 201 ? -18.764 11.726 22.764 1.00 52.44 201 GLU A N 1
ATOM 1561 C CA . GLU A 1 201 ? -20.165 11.617 22.341 1.00 52.44 201 GLU A CA 1
ATOM 1562 C C . GLU A 1 201 ? -21.012 10.804 23.337 1.00 52.44 201 GLU A C 1
ATOM 1564 O O . GLU A 1 201 ? -22.135 11.182 23.658 1.00 52.44 201 GLU A O 1
ATOM 1569 N N . ILE A 1 202 ? -20.454 9.722 23.897 1.00 48.47 202 ILE A N 1
ATOM 1570 C CA . ILE A 1 202 ? -21.127 8.892 24.913 1.00 48.47 202 ILE A CA 1
ATOM 1571 C C . ILE A 1 202 ? -21.257 9.630 26.256 1.00 48.47 202 ILE A C 1
ATOM 1573 O O . ILE A 1 202 ? -22.282 9.507 26.935 1.00 48.47 202 ILE A O 1
ATOM 1577 N N . LYS A 1 203 ? -20.219 10.371 26.672 1.00 46.12 203 LYS A N 1
ATOM 1578 C CA . LYS A 1 203 ? -20.190 11.086 27.961 1.00 46.12 203 LYS A CA 1
ATOM 1579 C C . LYS A 1 203 ? -21.042 12.353 27.956 1.00 46.12 203 LYS A C 1
ATOM 1581 O O . LYS A 1 203 ? -21.621 12.685 28.987 1.00 46.12 203 LYS A O 1
ATOM 1586 N N . TYR A 1 204 ? -21.133 13.039 26.820 1.00 56.00 204 TYR A N 1
ATOM 1587 C CA . TYR A 1 204 ? -21.858 14.301 26.682 1.00 56.00 204 TYR A CA 1
ATOM 1588 C C . TYR A 1 204 ? -22.815 14.236 25.489 1.00 56.00 204 TYR A C 1
ATOM 1590 O O . TYR A 1 204 ? -22.581 14.927 24.493 1.00 56.00 204 TYR A O 1
ATOM 1598 N N . PRO A 1 205 ? -23.883 13.419 25.568 1.00 48.50 205 PRO A N 1
ATOM 1599 C CA . PRO A 1 205 ? -24.831 13.279 24.475 1.00 48.50 205 PRO A CA 1
ATOM 1600 C C . PRO A 1 205 ? -25.474 14.639 24.218 1.00 48.50 205 PRO A C 1
ATOM 1602 O O . PRO A 1 205 ? -26.286 15.125 25.009 1.00 48.50 205 PRO A O 1
ATOM 1605 N N . ARG A 1 206 ? -25.092 15.296 23.123 1.00 46.00 206 ARG A N 1
ATOM 1606 C CA . ARG A 1 206 ? -25.883 16.417 22.627 1.00 46.00 206 ARG A CA 1
ATOM 1607 C C . ARG A 1 206 ? -27.134 15.818 22.004 1.00 46.00 206 ARG A C 1
ATOM 1609 O O . ARG A 1 206 ? -27.065 14.779 21.357 1.00 46.00 206 ARG A O 1
ATOM 1616 N N . THR A 1 207 ? -28.273 16.476 22.180 1.00 36.66 207 THR A N 1
ATOM 1617 C CA . THR A 1 207 ? -29.490 16.207 21.408 1.00 36.66 207 THR A CA 1
ATOM 1618 C C . THR A 1 207 ? -29.208 16.486 19.932 1.00 36.66 207 THR A C 1
ATOM 1620 O O . THR A 1 207 ? -29.452 17.582 19.434 1.00 36.66 207 THR A O 1
ATOM 1623 N N . VAL A 1 208 ? -28.614 15.518 19.247 1.00 35.62 208 VAL A N 1
ATOM 1624 C CA . VAL A 1 208 ? -28.490 15.473 17.798 1.00 35.62 208 VAL A CA 1
ATOM 1625 C C . VAL A 1 208 ? -29.365 14.311 17.370 1.00 35.62 208 VAL A C 1
ATOM 1627 O O . VAL A 1 208 ? -29.189 13.188 17.834 1.00 35.62 208 VAL A O 1
ATOM 1630 N N . ASP A 1 209 ? -30.360 14.618 16.548 1.00 30.95 209 ASP A N 1
ATOM 1631 C CA . ASP A 1 209 ? -31.288 13.655 15.971 1.00 30.95 209 ASP A CA 1
ATOM 1632 C C . ASP A 1 209 ? -30.498 12.557 15.234 1.00 30.95 209 ASP A C 1
ATOM 1634 O O . ASP A 1 209 ? -29.841 12.806 14.216 1.00 30.95 209 ASP A O 1
ATOM 1638 N N . TYR A 1 210 ? -30.475 11.352 15.808 1.00 37.81 210 TYR A N 1
ATOM 1639 C CA . TYR A 1 210 ? -29.701 10.219 15.307 1.00 37.81 210 TYR A CA 1
ATOM 1640 C C . TYR A 1 210 ? -30.409 9.585 14.104 1.00 37.81 210 TYR A C 1
ATOM 1642 O O . TYR A 1 210 ? -30.937 8.481 14.184 1.00 37.81 210 TYR A O 1
ATOM 1650 N N . SER A 1 211 ? -30.369 10.256 12.953 1.00 35.53 211 SER A N 1
ATOM 1651 C CA . SER A 1 211 ? -30.728 9.660 11.655 1.00 35.53 211 SER A CA 1
ATOM 1652 C C . SER A 1 211 ? -29.527 9.042 10.920 1.00 35.53 211 SER A C 1
ATOM 1654 O O . SER A 1 211 ? -29.636 8.617 9.772 1.00 35.53 211 SER A O 1
ATOM 1656 N N . PHE A 1 212 ? -28.356 8.955 11.562 1.00 34.72 212 PHE A N 1
ATOM 1657 C CA . PHE A 1 212 ? -27.108 8.580 10.901 1.00 34.72 212 PHE A CA 1
ATOM 1658 C C . PHE A 1 212 ? -26.465 7.308 11.468 1.00 34.72 212 PHE A C 1
ATOM 1660 O O . PHE A 1 212 ? -25.821 7.341 12.506 1.00 34.72 212 PHE A O 1
ATOM 1667 N N . VAL A 1 213 ? -26.491 6.258 10.641 1.00 39.38 213 VAL A N 1
ATOM 1668 C CA . VAL A 1 213 ? -25.468 5.200 10.530 1.00 39.38 213 VAL A CA 1
ATOM 1669 C C . VAL A 1 213 ? -25.364 4.248 11.727 1.00 39.38 213 VAL A C 1
ATOM 1671 O O . VAL A 1 213 ? -24.665 4.496 12.700 1.00 39.38 213 VAL A O 1
ATOM 1674 N N . ASN A 1 214 ? -26.057 3.121 11.558 1.00 46.75 214 ASN A N 1
ATOM 1675 C CA . ASN A 1 214 ? -25.928 1.821 12.215 1.00 46.75 214 ASN A CA 1
ATOM 1676 C C . ASN A 1 214 ? -25.050 1.767 13.483 1.00 46.75 214 ASN A C 1
ATOM 1678 O O . ASN A 1 214 ? -23.834 1.560 13.412 1.00 46.75 214 ASN A O 1
ATOM 1682 N N . ARG A 1 215 ? -25.709 1.882 14.647 1.00 44.28 215 ARG A N 1
ATOM 1683 C CA . ARG A 1 215 ? -25.160 1.604 15.991 1.00 44.28 215 ARG A CA 1
ATOM 1684 C C . ARG A 1 215 ? -24.290 0.342 16.025 1.00 44.28 215 ARG A C 1
ATOM 1686 O O . ARG A 1 215 ? -23.241 0.353 16.661 1.00 44.28 215 ARG A O 1
ATOM 1693 N N . GLU A 1 216 ? -24.682 -0.686 15.279 1.00 41.41 216 GLU A N 1
ATOM 1694 C CA . GLU A 1 216 ? -24.011 -1.985 15.140 1.00 41.41 216 GLU A CA 1
ATOM 1695 C C . GLU A 1 216 ? -22.508 -1.867 14.804 1.00 41.41 216 GLU A C 1
ATOM 1697 O O . GLU A 1 216 ? -21.659 -2.468 15.462 1.00 41.41 216 GLU A O 1
ATOM 1702 N N . SER A 1 217 ? -22.129 -0.999 13.856 1.00 43.56 217 SER A N 1
ATOM 1703 C CA . SER A 1 217 ? -20.723 -0.854 13.433 1.00 43.56 217 SER A CA 1
ATOM 1704 C C . SER A 1 217 ? -19.856 -0.105 14.452 1.00 43.56 217 SER A C 1
ATOM 1706 O O . SER A 1 217 ? -18.633 -0.296 14.493 1.00 43.56 217 SER A O 1
ATOM 1708 N N . LEU A 1 218 ? -20.479 0.761 15.256 1.00 44.56 218 LEU A N 1
ATOM 1709 C CA . LEU A 1 218 ? -19.829 1.474 16.353 1.00 44.56 218 LEU A CA 1
ATOM 1710 C C . LEU A 1 218 ? -19.558 0.521 17.519 1.00 44.56 218 LEU A C 1
ATOM 1712 O O . LEU A 1 218 ? -18.467 0.555 18.078 1.00 44.56 218 LEU A O 1
ATOM 1716 N N . ILE A 1 219 ? -20.514 -0.357 17.828 1.00 45.56 219 ILE A N 1
ATOM 1717 C CA . ILE A 1 219 ? -20.426 -1.353 18.901 1.00 45.56 219 ILE A CA 1
ATOM 1718 C C . ILE A 1 219 ? -19.322 -2.370 18.598 1.00 45.56 219 ILE A C 1
ATOM 1720 O O . ILE A 1 219 ? -18.433 -2.559 19.424 1.00 45.56 219 ILE A O 1
ATOM 1724 N N . ALA A 1 220 ? -19.301 -2.950 17.395 1.00 43.38 220 ALA A N 1
ATOM 1725 C CA . ALA A 1 220 ? -18.294 -3.943 17.008 1.00 43.38 220 ALA A CA 1
ATOM 1726 C C . ALA A 1 220 ? -16.860 -3.389 17.064 1.00 43.38 220 ALA A C 1
ATOM 1728 O O . ALA A 1 220 ? -15.923 -4.045 17.525 1.00 43.38 220 ALA A O 1
ATOM 1729 N N . SER A 1 221 ? -16.681 -2.144 16.632 1.00 45.44 221 SER A N 1
ATOM 1730 C CA . SER A 1 221 ? -15.372 -1.502 16.663 1.00 45.44 221 SER A CA 1
ATOM 1731 C C . SER A 1 221 ? -14.942 -1.064 18.061 1.00 45.44 221 SER A C 1
ATOM 1733 O O . SER A 1 221 ? -13.764 -1.136 18.403 1.00 45.44 221 SER A O 1
ATOM 1735 N N . PHE A 1 222 ? -15.903 -0.610 18.864 1.00 48.44 222 PHE A N 1
ATOM 1736 C CA . PHE A 1 222 ? -15.701 -0.260 20.258 1.00 48.44 222 PHE A CA 1
ATOM 1737 C C . PHE A 1 222 ? -15.284 -1.502 21.061 1.00 48.44 222 PHE A C 1
ATOM 1739 O O . PHE A 1 222 ? -14.261 -1.468 21.730 1.00 48.44 222 PHE A O 1
ATOM 1746 N N . LEU A 1 223 ? -15.977 -2.633 20.896 1.00 44.62 223 LEU A N 1
ATOM 1747 C CA . LEU A 1 223 ? -15.675 -3.902 21.572 1.00 44.62 223 LEU A CA 1
ATOM 1748 C C . LEU A 1 223 ? -14.277 -4.442 21.234 1.00 44.62 223 LEU A C 1
ATOM 1750 O O . LEU A 1 223 ? -13.536 -4.828 22.137 1.00 44.62 223 LEU A O 1
ATOM 1754 N N . ASN A 1 224 ? -13.876 -4.400 19.960 1.00 46.22 224 ASN A N 1
ATOM 1755 C CA . ASN A 1 224 ? -12.537 -4.825 19.531 1.00 46.22 224 ASN A CA 1
ATOM 1756 C C . ASN A 1 224 ? -11.404 -3.970 20.124 1.00 46.22 224 ASN A C 1
ATOM 1758 O O . ASN A 1 224 ? -10.292 -4.463 20.320 1.00 46.22 224 ASN A O 1
ATOM 1762 N N . GLU A 1 225 ? -11.668 -2.693 20.407 1.00 46.19 225 GLU A N 1
ATOM 1763 C CA . GLU A 1 225 ? -10.700 -1.781 21.017 1.00 46.19 225 GLU A CA 1
ATOM 1764 C C . GLU A 1 225 ? -10.708 -1.877 22.554 1.00 46.19 225 GLU A C 1
ATOM 1766 O O . GLU A 1 225 ? -9.641 -1.854 23.167 1.00 46.19 225 GLU A O 1
ATOM 1771 N N . THR A 1 226 ? -11.880 -2.058 23.179 1.00 40.47 226 THR A N 1
ATOM 1772 C CA . THR A 1 226 ? -12.047 -2.240 24.633 1.00 40.47 226 THR A CA 1
ATOM 1773 C C . THR A 1 226 ? -11.368 -3.515 25.130 1.00 40.47 226 THR A C 1
ATOM 1775 O O . THR A 1 226 ? -10.700 -3.492 26.162 1.00 40.47 226 THR A O 1
ATOM 1778 N N . ILE A 1 227 ? -11.460 -4.608 24.368 1.00 43.19 227 ILE A N 1
ATOM 1779 C CA . ILE A 1 227 ? -10.822 -5.893 24.695 1.00 43.19 227 ILE A CA 1
ATOM 1780 C C . ILE A 1 227 ? -9.287 -5.791 24.684 1.00 43.19 227 ILE A C 1
ATOM 1782 O O . ILE A 1 227 ? -8.609 -6.472 25.446 1.00 43.19 227 ILE A O 1
ATOM 1786 N N . ARG A 1 228 ? -8.726 -4.905 23.855 1.00 45.62 228 ARG A N 1
ATOM 1787 C CA . ARG A 1 228 ? -7.279 -4.805 23.630 1.00 45.62 228 ARG A CA 1
ATOM 1788 C C . ARG A 1 228 ? -6.545 -3.932 24.658 1.00 45.62 228 ARG A C 1
ATOM 1790 O O . ARG A 1 228 ? -5.319 -3.899 24.626 1.00 45.62 228 ARG A O 1
ATOM 1797 N N . ARG A 1 229 ? -7.247 -3.147 25.492 1.00 45.62 229 ARG A N 1
ATOM 1798 C CA . ARG A 1 229 ? -6.630 -1.974 26.154 1.00 45.62 229 ARG A CA 1
ATOM 1799 C C . ARG A 1 229 ? -6.887 -1.724 27.643 1.00 45.62 229 ARG A C 1
ATOM 1801 O O . ARG A 1 229 ? -6.293 -0.777 28.148 1.00 45.62 229 ARG A O 1
ATOM 1808 N N . PHE A 1 230 ? -7.691 -2.502 28.366 1.00 40.34 230 PHE A N 1
ATOM 1809 C CA . PHE A 1 230 ? -7.974 -2.190 29.780 1.00 40.34 230 PHE A CA 1
ATOM 1810 C C . PHE A 1 230 ? -7.416 -3.214 30.778 1.00 40.34 230 PHE A C 1
ATOM 1812 O O . PHE A 1 230 ? -7.516 -4.421 30.548 1.00 40.34 230 PHE A O 1
ATOM 1819 N N . HIS A 1 231 ? -6.888 -2.711 31.906 1.00 46.50 231 HIS A N 1
ATOM 1820 C CA . HIS A 1 231 ? -6.668 -3.461 33.152 1.00 46.50 231 HIS A CA 1
ATOM 1821 C C . HIS A 1 231 ? -8.013 -3.914 33.753 1.00 46.50 231 HIS A C 1
ATOM 1823 O O . HIS A 1 231 ? -9.055 -3.357 33.418 1.00 46.50 231 HIS A O 1
ATOM 1829 N N . ALA A 1 232 ? -7.994 -4.932 34.621 1.00 44.06 232 ALA A N 1
ATOM 1830 C CA . ALA A 1 232 ? -9.182 -5.626 35.136 1.00 44.06 232 ALA A CA 1
ATOM 1831 C C . ALA A 1 232 ? -10.318 -4.731 35.647 1.00 44.06 232 ALA A C 1
ATOM 1833 O O . ALA A 1 232 ? -11.473 -5.018 35.336 1.00 44.06 232 ALA A O 1
ATOM 1834 N N . ASP A 1 233 ? -9.993 -3.639 36.330 1.00 40.19 233 ASP A N 1
ATOM 1835 C CA . ASP A 1 233 ? -10.968 -2.895 37.129 1.00 40.19 233 ASP A CA 1
ATOM 1836 C C . ASP A 1 233 ? -11.831 -1.910 36.318 1.00 40.19 233 ASP A C 1
ATOM 1838 O O . ASP A 1 233 ? -13.007 -1.730 36.623 1.00 40.19 233 ASP A O 1
ATOM 1842 N N . ASP A 1 234 ? -11.317 -1.353 35.216 1.00 45.03 234 ASP A N 1
ATOM 1843 C CA . ASP A 1 234 ? -12.076 -0.432 34.347 1.00 45.03 234 ASP A CA 1
ATOM 1844 C C . ASP A 1 234 ? -13.006 -1.170 33.362 1.00 45.03 234 ASP A C 1
ATOM 1846 O O . ASP A 1 234 ? -13.861 -0.564 32.709 1.00 45.03 234 ASP A O 1
ATOM 1850 N N . ARG A 1 235 ? -12.837 -2.494 33.217 1.00 48.31 235 ARG A N 1
ATOM 1851 C CA . ARG A 1 235 ? -13.573 -3.322 32.243 1.00 48.31 235 ARG A CA 1
ATOM 1852 C C . ARG A 1 235 ? -15.025 -3.548 32.655 1.00 48.31 235 ARG A C 1
ATOM 1854 O O . ARG A 1 235 ? -15.910 -3.491 31.801 1.00 48.31 235 ARG A O 1
ATOM 1861 N N . GLU A 1 236 ? -15.272 -3.759 33.943 1.00 49.38 236 GLU A N 1
ATOM 1862 C CA . GLU A 1 236 ? -16.595 -4.119 34.462 1.00 49.38 236 GLU A CA 1
ATOM 1863 C C . GLU A 1 236 ? -17.555 -2.916 34.467 1.00 49.38 236 GLU A C 1
ATOM 1865 O O . GLU A 1 236 ? -18.710 -3.030 34.055 1.00 49.38 236 GLU A O 1
ATOM 1870 N N . GLU A 1 237 ? -17.070 -1.729 34.845 1.00 51.66 237 GLU A N 1
ATOM 1871 C CA . GLU A 1 237 ? -1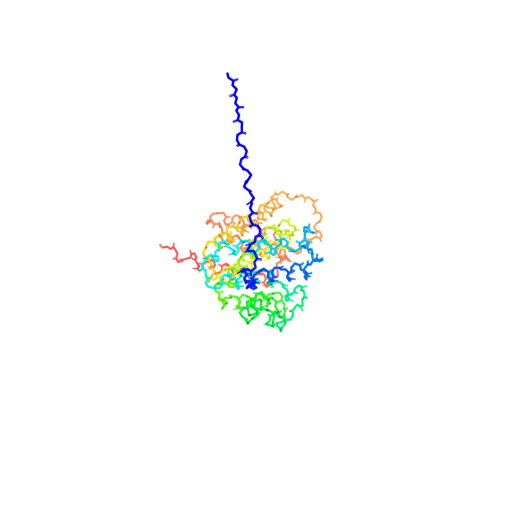7.869 -0.496 34.853 1.00 51.66 237 GLU A CA 1
ATOM 1872 C C . GLU A 1 237 ? -18.301 -0.094 33.432 1.00 51.66 237 GLU A C 1
ATOM 1874 O O . GLU A 1 237 ? -19.471 0.216 33.183 1.00 51.66 237 GLU A O 1
ATOM 1879 N N . LEU A 1 238 ? -17.374 -0.168 32.472 1.00 49.03 238 LEU A N 1
ATOM 1880 C CA . LEU A 1 238 ? -17.645 0.094 31.058 1.00 49.03 238 LEU A CA 1
ATOM 1881 C C . LEU A 1 238 ? -18.595 -0.944 30.453 1.00 49.03 238 LEU A C 1
ATOM 1883 O O . LEU A 1 238 ? -19.518 -0.570 29.726 1.00 49.03 238 LEU A O 1
ATOM 1887 N N . PHE A 1 239 ? -18.415 -2.228 30.776 1.00 49.50 239 PHE A N 1
ATOM 1888 C CA . PHE A 1 239 ? -19.317 -3.294 30.343 1.00 49.50 239 PHE A CA 1
ATOM 1889 C C . PHE A 1 239 ? -20.742 -3.079 30.868 1.00 49.50 239 PHE A C 1
ATOM 1891 O O . PHE A 1 239 ? -21.703 -3.138 30.098 1.00 49.50 239 PHE A O 1
ATOM 1898 N N . MET A 1 240 ? -20.891 -2.738 32.150 1.00 50.22 240 MET A N 1
ATOM 1899 C CA . MET A 1 240 ? -22.189 -2.433 32.755 1.00 50.22 240 MET A CA 1
ATOM 1900 C C . MET A 1 240 ? -22.832 -1.181 32.145 1.00 50.22 240 MET A C 1
ATOM 1902 O O . MET A 1 240 ? -24.033 -1.178 31.875 1.00 50.22 240 MET A O 1
ATOM 1906 N N . LEU A 1 241 ? -22.056 -0.133 31.856 1.00 49.62 241 LEU A N 1
ATOM 1907 C CA . LEU A 1 241 ? -22.551 1.071 31.179 1.00 49.62 241 LEU A CA 1
ATOM 1908 C C . LEU A 1 241 ? -23.078 0.780 29.769 1.00 49.62 241 LEU A C 1
ATOM 1910 O O . LEU A 1 241 ? -24.109 1.332 29.386 1.00 49.62 241 LEU A O 1
ATOM 1914 N N . LEU A 1 242 ? -22.409 -0.089 29.010 1.00 47.88 242 LEU A N 1
ATOM 1915 C CA . LEU A 1 242 ? -22.838 -0.490 27.666 1.00 47.88 242 LEU A CA 1
ATOM 1916 C C . LEU A 1 242 ? -24.070 -1.382 27.717 1.00 47.88 242 LEU A C 1
ATOM 1918 O O . LEU A 1 242 ? -25.043 -1.107 27.023 1.00 47.88 242 LEU A O 1
ATOM 1922 N N . LYS A 1 243 ? -24.061 -2.398 28.582 1.00 45.59 243 LYS A N 1
ATOM 1923 C CA . LYS A 1 243 ? -25.190 -3.310 28.794 1.00 45.59 243 LYS A CA 1
ATOM 1924 C C . LYS A 1 243 ? -26.457 -2.569 29.224 1.00 45.59 243 LYS A C 1
ATOM 1926 O O . LYS A 1 243 ? -27.551 -2.931 28.810 1.00 45.59 243 LYS A O 1
ATOM 1931 N N . ASN A 1 244 ? -26.307 -1.515 30.021 1.00 47.53 244 ASN A N 1
ATOM 1932 C CA . ASN A 1 244 ? -27.432 -0.715 30.497 1.00 47.53 244 ASN A CA 1
ATOM 1933 C C . ASN A 1 244 ? -27.906 0.342 29.483 1.00 47.53 244 ASN A C 1
ATOM 1935 O O . ASN A 1 244 ? -28.978 0.912 29.677 1.00 47.53 244 ASN A O 1
ATOM 1939 N N . ARG A 1 245 ? -27.127 0.644 28.431 1.00 47.66 245 ARG A N 1
ATOM 1940 C CA . ARG A 1 245 ? -27.432 1.719 27.462 1.00 47.66 245 ARG A CA 1
ATOM 1941 C C . ARG A 1 245 ? -27.627 1.253 26.014 1.00 47.66 245 ARG A C 1
ATOM 1943 O O . ARG A 1 245 ? -28.174 2.019 25.223 1.00 47.66 245 ARG A O 1
ATOM 1950 N N . LEU A 1 246 ? -27.216 0.032 25.672 1.00 44.50 246 LEU A N 1
ATOM 1951 C CA . LEU A 1 246 ? -27.520 -0.653 24.413 1.00 44.50 246 LEU A CA 1
ATOM 1952 C C . LEU A 1 246 ? -28.708 -1.585 24.647 1.00 44.50 246 LEU A C 1
ATOM 1954 O O . LEU A 1 246 ? -28.653 -2.461 25.507 1.00 44.50 246 LEU A O 1
ATOM 1958 N N . THR A 1 247 ? -29.804 -1.384 23.921 1.00 44.59 247 THR A N 1
ATOM 1959 C CA . THR A 1 247 ? -31.002 -2.213 24.087 1.00 44.59 247 THR A CA 1
ATOM 1960 C C . THR A 1 247 ? -30.905 -3.479 23.238 1.00 44.59 247 THR A C 1
ATOM 1962 O O . THR A 1 247 ? -30.156 -3.542 22.267 1.00 44.59 247 THR A O 1
ATOM 1965 N N . HIS A 1 248 ? -31.660 -4.518 23.601 1.00 38.75 248 HIS A N 1
ATOM 1966 C CA . HIS A 1 248 ? -31.579 -5.860 23.003 1.00 38.75 248 HIS A CA 1
ATOM 1967 C C . HIS A 1 248 ? -31.879 -5.915 21.487 1.00 38.75 248 HIS A C 1
ATOM 1969 O O . HIS A 1 248 ? -31.625 -6.943 20.869 1.00 38.75 248 HIS A O 1
ATOM 1975 N N . SER A 1 249 ? -32.413 -4.836 20.903 1.00 47.34 249 SER A N 1
ATOM 1976 C CA . SER A 1 249 ? -32.673 -4.668 19.466 1.00 47.34 249 SER A CA 1
ATOM 1977 C C . SER A 1 249 ? -31.521 -4.024 18.686 1.00 47.34 249 SER A C 1
ATOM 1979 O O . SER A 1 249 ? -31.613 -3.919 17.470 1.00 47.34 249 SER A O 1
ATOM 1981 N N . ASP A 1 250 ? -30.471 -3.550 19.365 1.00 44.53 250 ASP A N 1
ATOM 1982 C CA . ASP A 1 250 ? -29.348 -2.816 18.761 1.00 44.53 250 ASP A CA 1
ATOM 1983 C C . ASP A 1 250 ? -28.147 -3.719 18.390 1.00 44.53 250 ASP A C 1
ATOM 1985 O O . ASP A 1 250 ? -27.109 -3.206 17.972 1.00 44.53 250 ASP A O 1
ATOM 1989 N N . ILE A 1 251 ? -28.242 -5.038 18.611 1.00 44.00 251 ILE A N 1
ATOM 1990 C CA . ILE A 1 251 ? -27.150 -6.009 18.410 1.00 44.00 251 ILE A CA 1
ATOM 1991 C C . ILE A 1 251 ? -27.705 -7.229 17.666 1.00 44.00 251 ILE A C 1
ATOM 1993 O O . ILE A 1 251 ? -28.624 -7.878 18.172 1.00 44.00 251 ILE A O 1
ATOM 1997 N N . SER A 1 252 ? -27.147 -7.550 16.494 1.00 49.84 252 SER A N 1
ATOM 1998 C CA . SER A 1 252 ? -27.529 -8.739 15.719 1.00 49.84 252 SER A CA 1
ATOM 1999 C C . SER A 1 252 ? -26.982 -10.038 16.336 1.00 49.84 252 SER A C 1
ATOM 2001 O O . SER A 1 252 ? -26.055 -10.019 17.152 1.00 49.84 252 SER A O 1
ATOM 2003 N N . ASP A 1 253 ? -27.526 -11.194 15.943 1.00 48.12 253 ASP A N 1
ATOM 2004 C CA . ASP A 1 253 ? -27.028 -12.499 16.411 1.00 48.12 253 ASP A CA 1
ATOM 2005 C C . ASP A 1 253 ? -25.572 -12.756 15.979 1.00 48.12 253 ASP A C 1
ATOM 2007 O O . ASP A 1 253 ? -24.785 -13.334 16.735 1.00 48.12 253 ASP A O 1
ATOM 2011 N N . ASP A 1 254 ? -25.180 -12.254 14.804 1.00 45.88 254 ASP A N 1
ATOM 2012 C CA . ASP A 1 254 ? -23.804 -12.332 14.305 1.00 45.88 254 ASP A CA 1
ATOM 2013 C C . ASP A 1 254 ? -22.843 -11.476 15.146 1.00 45.88 254 ASP A C 1
ATOM 2015 O O . ASP A 1 254 ? -21.728 -11.916 15.456 1.00 45.88 254 ASP A O 1
ATOM 2019 N N . ASP A 1 255 ? -23.285 -10.290 15.580 1.00 43.94 255 ASP A N 1
ATOM 2020 C CA . ASP A 1 255 ? -22.519 -9.401 16.460 1.00 43.94 255 ASP A CA 1
ATOM 2021 C C . ASP A 1 255 ? -22.363 -9.995 17.862 1.00 43.94 255 ASP A C 1
ATOM 2023 O O . ASP A 1 255 ? -21.288 -9.906 18.460 1.00 43.94 255 ASP A O 1
ATOM 2027 N N . ARG A 1 256 ? -23.407 -10.658 18.378 1.00 49.06 256 ARG A N 1
ATOM 2028 C CA . ARG A 1 256 ? -23.341 -11.392 19.648 1.00 49.06 256 ARG A CA 1
ATOM 2029 C C . ARG A 1 256 ? -22.346 -12.546 19.564 1.00 49.06 256 ARG A C 1
ATOM 2031 O O . ARG A 1 256 ? -21.480 -12.668 20.423 1.00 49.06 256 ARG A O 1
ATOM 2038 N N . ALA A 1 257 ? -22.389 -13.329 18.489 1.00 49.44 257 ALA A N 1
ATOM 2039 C CA . ALA A 1 257 ? -21.436 -14.412 18.277 1.00 49.44 257 ALA A CA 1
ATOM 2040 C C . ALA A 1 257 ? -19.995 -13.895 18.085 1.00 49.44 257 ALA A C 1
ATOM 2042 O O . ALA A 1 257 ? -19.032 -14.558 18.472 1.00 49.44 257 ALA A O 1
ATOM 2043 N N . MET A 1 258 ? -19.818 -12.716 17.479 1.00 44.72 258 MET A N 1
ATOM 2044 C CA . MET A 1 258 ? -18.514 -12.059 17.360 1.00 44.72 258 MET A CA 1
ATOM 2045 C C . MET A 1 258 ? -17.997 -11.567 18.717 1.00 44.72 258 MET A C 1
ATOM 2047 O O . MET A 1 258 ? -16.812 -11.750 19.002 1.00 44.72 258 MET A O 1
ATOM 2051 N N . LEU A 1 259 ? -18.876 -11.012 19.555 1.00 46.72 259 LEU A N 1
ATOM 2052 C CA . LEU A 1 259 ? -18.580 -10.617 20.930 1.00 46.72 259 LEU A CA 1
ATOM 2053 C C . LEU A 1 259 ? -18.155 -11.818 21.784 1.00 46.72 259 LEU A C 1
ATOM 2055 O O . LEU A 1 259 ? -17.105 -11.754 22.418 1.00 46.72 259 LEU A O 1
ATOM 2059 N N . ASP A 1 260 ? -18.899 -12.924 21.732 1.00 47.62 260 ASP A N 1
ATOM 2060 C CA . ASP A 1 260 ? -18.582 -14.144 22.483 1.00 47.62 260 ASP A CA 1
ATOM 2061 C C . ASP A 1 260 ? -17.219 -14.718 22.064 1.00 47.62 260 ASP A C 1
ATOM 2063 O O . ASP A 1 260 ? -16.372 -15.014 22.904 1.00 47.62 260 ASP A O 1
ATOM 2067 N N . ARG A 1 261 ? -16.926 -14.772 20.754 1.00 48.00 261 ARG A N 1
ATOM 2068 C CA . ARG A 1 261 ? -15.613 -15.220 20.251 1.00 48.00 261 ARG A CA 1
ATOM 2069 C C . ARG A 1 261 ? -14.466 -14.301 20.668 1.00 48.00 261 ARG A C 1
ATOM 2071 O O . ARG A 1 261 ? -13.367 -14.789 20.937 1.00 48.00 261 ARG A O 1
ATOM 2078 N N . ALA A 1 262 ? -14.688 -12.987 20.661 1.00 43.91 262 ALA A N 1
ATOM 2079 C CA . ALA A 1 262 ? -13.684 -12.006 21.062 1.00 43.91 262 ALA A CA 1
ATOM 2080 C C . ALA A 1 262 ? -13.414 -12.082 22.573 1.00 43.91 262 ALA A C 1
ATOM 2082 O O . ALA A 1 262 ? -12.254 -12.069 22.986 1.00 43.91 262 ALA A O 1
ATOM 2083 N N . TYR A 1 263 ? -14.468 -12.257 23.373 1.00 43.41 263 TYR A N 1
ATOM 2084 C CA . TYR A 1 263 ? -14.396 -12.511 24.808 1.00 43.41 263 TYR A CA 1
ATOM 2085 C C . TYR A 1 263 ? -13.650 -13.817 25.119 1.00 43.41 263 TYR A C 1
ATOM 2087 O O . TYR A 1 263 ? -12.686 -13.801 25.880 1.00 43.41 263 TYR A O 1
ATOM 2095 N N . ASP A 1 264 ? -14.005 -14.929 24.470 1.00 46.72 264 ASP A N 1
ATOM 2096 C CA . ASP A 1 264 ? -13.358 -16.232 24.670 1.00 46.72 264 ASP A CA 1
ATOM 2097 C C . ASP A 1 264 ? -11.895 -16.253 24.214 1.00 46.72 264 ASP A C 1
ATOM 2099 O O . ASP A 1 264 ? -11.085 -17.027 24.730 1.00 46.72 264 ASP A O 1
ATOM 2103 N N . ARG A 1 265 ? -11.531 -15.448 23.208 1.00 43.81 265 ARG A N 1
ATOM 2104 C CA . ARG A 1 265 ? -10.136 -15.292 22.776 1.00 43.81 265 ARG A CA 1
ATOM 2105 C C . ARG A 1 265 ? -9.337 -14.493 23.797 1.00 43.81 265 ARG A C 1
ATOM 2107 O O . ARG A 1 265 ? -8.301 -14.976 24.229 1.00 43.81 265 ARG A O 1
ATOM 2114 N N . ALA A 1 266 ? -9.845 -13.337 24.220 1.00 40.72 266 ALA A N 1
ATOM 2115 C CA . ALA A 1 266 ? -9.200 -12.525 25.247 1.00 40.72 266 ALA A CA 1
ATOM 2116 C C . ALA A 1 266 ? -9.046 -13.309 26.555 1.00 40.72 266 ALA A C 1
ATOM 2118 O O . ALA A 1 266 ? -7.977 -13.339 27.149 1.00 40.72 266 ALA A O 1
ATOM 2119 N N . ARG A 1 267 ? -10.086 -14.037 26.965 1.00 43.34 267 ARG A N 1
ATOM 2120 C CA . ARG A 1 267 ? -10.031 -14.904 28.140 1.00 43.34 267 ARG A CA 1
ATOM 2121 C C . ARG A 1 267 ? -8.953 -15.982 28.020 1.00 43.34 267 ARG A C 1
ATOM 2123 O O . ARG A 1 267 ? -8.304 -16.262 29.010 1.00 43.34 267 ARG A O 1
ATOM 2130 N N . ARG A 1 268 ? -8.742 -16.583 26.846 1.00 48.38 268 ARG A N 1
ATOM 2131 C CA . ARG A 1 268 ? -7.668 -17.572 26.643 1.00 48.38 268 ARG A CA 1
ATOM 2132 C C . ARG A 1 268 ? -6.277 -16.941 26.614 1.00 48.38 268 ARG A C 1
ATOM 2134 O O . ARG A 1 268 ? -5.367 -17.499 27.198 1.00 48.38 268 ARG A O 1
ATOM 2141 N N . GLU A 1 269 ? -6.127 -15.782 25.979 1.00 38.47 269 GLU A N 1
ATOM 2142 C CA . GLU A 1 269 ? -4.841 -15.074 25.880 1.00 38.47 269 GLU A CA 1
ATOM 2143 C C . GLU A 1 269 ? -4.374 -14.481 27.222 1.00 38.47 269 GLU A C 1
ATOM 2145 O O . GLU A 1 269 ? -3.175 -14.371 27.437 1.00 38.47 269 GLU A O 1
ATOM 2150 N N . PHE A 1 270 ? -5.293 -14.138 28.133 1.00 37.75 270 PHE A N 1
ATOM 2151 C CA . PHE A 1 270 ? -4.975 -13.516 29.429 1.00 37.75 270 PHE A CA 1
ATOM 2152 C C . PHE A 1 270 ? -5.123 -14.446 30.648 1.00 37.75 270 PHE A C 1
ATOM 2154 O O . PHE A 1 270 ? -4.938 -13.990 31.773 1.00 37.75 270 PHE A O 1
ATOM 2161 N N . VAL A 1 271 ? -5.485 -15.721 30.462 1.00 46.38 271 VAL A N 1
ATOM 2162 C CA . VAL A 1 271 ? -5.491 -16.732 31.544 1.00 46.38 271 VAL A CA 1
ATOM 2163 C C . VAL A 1 271 ? -4.153 -17.485 31.633 1.00 46.38 271 VAL A C 1
ATOM 2165 O O . VAL A 1 271 ? -3.886 -18.093 32.660 1.00 46.38 271 VAL A O 1
ATOM 2168 N N . ASP A 1 272 ? -3.280 -17.373 30.626 1.00 39.28 272 ASP A N 1
ATOM 2169 C CA . ASP A 1 272 ? -1.959 -18.029 30.600 1.00 39.28 272 ASP A CA 1
ATOM 2170 C C . ASP A 1 272 ? -0.788 -17.106 31.036 1.00 39.28 272 ASP A C 1
ATOM 2172 O O . ASP A 1 272 ? 0.374 -17.448 30.820 1.00 39.28 272 ASP A O 1
ATOM 2176 N N . GLU A 1 273 ? -1.061 -15.948 31.657 1.00 35.84 273 GLU A N 1
ATOM 2177 C CA . GLU A 1 273 ? -0.039 -15.044 32.237 1.00 35.84 273 GLU A CA 1
ATOM 2178 C C . GLU A 1 273 ? -0.123 -14.960 33.783 1.00 35.84 273 GLU A C 1
ATOM 2180 O O . GLU A 1 273 ? -0.136 -13.869 34.358 1.00 35.84 273 GLU A O 1
ATOM 2185 N N . GLU A 1 274 ? -0.175 -16.114 34.461 1.00 36.19 274 GLU A N 1
ATOM 2186 C CA . GLU A 1 274 ? 0.281 -16.271 35.864 1.00 36.19 274 GLU A CA 1
ATOM 2187 C C . GLU A 1 274 ? 1.667 -16.931 35.903 1.00 36.19 274 GLU A C 1
ATOM 2189 O O . GLU A 1 274 ? 2.492 -16.512 36.750 1.00 36.19 274 GLU A O 1
#

Radius of gyration: 25.58 Å; chains: 1; bounding box: 79×70×62 Å

Organism: NCBI:txid416213